Protein AF-A0A1F5GQQ7-F1 (afdb_monomer_lite)

Foldseek 3Di:
DPPVVCVLVPDLPDDDDPQPPPDDDDLDDDDDFQDDALDLDFLVCLVPVAAVLQLVLDPAQFDKDFCVSRDPDPCRVVSNVSLLQWDDDPRIIGGFQVVNCVSVVVDDSLVSLLVLLQLHWTWDQDPVGIAIASLLLLVLLLCLPVQKAWLLLCVLLRSLQRHSDPVSSVVSNVLSVCCCVSPVPVLPDDPVCLVVVVVVSCSNSVHDDDSCLRNNAPDPSNSRVVNSQSSVCSVVVAWDDDPTMIGGDPPCSVVSVVVCVFVVVSSVDPDPVVSSCVSNHDPDRDPDPPPDD

Structure (mmCIF, N/CA/C/O backbone):
data_AF-A0A1F5GQQ7-F1
#
_entry.id   AF-A0A1F5GQQ7-F1
#
loop_
_atom_site.group_PDB
_atom_site.id
_atom_site.type_symbol
_atom_site.label_atom_id
_atom_site.label_alt_id
_atom_site.label_comp_id
_atom_site.label_asym_id
_atom_site.label_entity_id
_atom_site.label_seq_id
_atom_site.pdbx_PDB_ins_code
_atom_site.Cartn_x
_atom_site.Cartn_y
_atom_site.Cartn_z
_atom_site.occupancy
_atom_site.B_iso_or_equiv
_atom_site.auth_seq_id
_atom_site.auth_comp_id
_atom_site.auth_asym_id
_atom_site.auth_atom_id
_atom_site.pdbx_PDB_model_num
ATOM 1 N N . MET A 1 1 ? 17.946 -17.780 -28.901 1.00 38.72 1 MET A N 1
ATOM 2 C CA . MET A 1 1 ? 17.771 -17.546 -27.447 1.00 38.72 1 MET A CA 1
ATOM 3 C C . MET A 1 1 ? 19.071 -17.133 -26.736 1.00 38.72 1 MET A C 1
ATOM 5 O O . MET A 1 1 ? 18.983 -16.354 -25.802 1.00 38.72 1 MET A O 1
ATOM 9 N N . TYR A 1 2 ? 20.264 -17.545 -27.199 1.00 33.31 2 TYR A N 1
ATOM 10 C CA . TYR A 1 2 ? 21.561 -17.143 -26.609 1.00 33.31 2 TYR A CA 1
ATOM 11 C C . TYR A 1 2 ? 22.078 -15.737 -26.992 1.00 33.31 2 TYR A C 1
ATOM 13 O O . TYR A 1 2 ? 22.818 -15.137 -26.220 1.00 33.31 2 TYR A O 1
ATOM 21 N N . LEU A 1 3 ? 21.657 -15.172 -28.131 1.00 33.22 3 LEU A N 1
ATOM 22 C CA . LEU A 1 3 ? 22.150 -13.870 -28.620 1.00 33.22 3 LEU A CA 1
ATOM 23 C C . LEU A 1 3 ? 21.728 -12.665 -27.748 1.00 33.22 3 LEU A C 1
ATOM 25 O O . LEU A 1 3 ? 22.504 -11.733 -27.592 1.00 33.22 3 LEU A O 1
ATOM 29 N N . LYS A 1 4 ? 20.560 -12.713 -27.089 1.00 40.94 4 LYS A N 1
ATOM 30 C CA . LYS A 1 4 ? 20.062 -11.604 -26.244 1.00 40.94 4 LYS A CA 1
ATOM 31 C C . LYS A 1 4 ? 20.654 -11.559 -24.831 1.00 40.94 4 LYS A C 1
ATOM 33 O O . LYS A 1 4 ? 20.651 -10.508 -24.201 1.00 40.94 4 LYS A O 1
ATOM 38 N N . ILE A 1 5 ? 21.162 -12.686 -24.321 1.00 43.06 5 ILE A N 1
ATOM 39 C CA . ILE A 1 5 ? 21.919 -12.710 -23.055 1.00 43.06 5 ILE A CA 1
ATOM 40 C C . ILE A 1 5 ? 23.300 -12.077 -23.273 1.00 43.06 5 ILE A C 1
ATOM 42 O O . ILE A 1 5 ? 23.846 -11.471 -22.354 1.00 43.06 5 ILE A O 1
ATOM 46 N N . ALA A 1 6 ? 23.850 -12.187 -24.486 1.00 41.53 6 ALA A N 1
ATOM 47 C CA . ALA A 1 6 ? 25.101 -11.540 -24.845 1.00 41.53 6 ALA A CA 1
ATOM 48 C C . ALA A 1 6 ? 24.943 -10.013 -24.926 1.00 41.53 6 ALA A C 1
ATOM 50 O O . ALA A 1 6 ? 25.751 -9.326 -24.324 1.00 41.53 6 ALA A O 1
ATOM 51 N N . GLU A 1 7 ? 23.887 -9.474 -25.547 1.00 46.34 7 GLU A N 1
ATOM 52 C CA . GLU A 1 7 ? 23.706 -8.014 -25.705 1.00 46.34 7 GLU A CA 1
ATOM 53 C C . GLU A 1 7 ? 23.612 -7.244 -24.376 1.00 46.34 7 GLU A C 1
ATOM 55 O O . GLU A 1 7 ? 24.309 -6.249 -24.205 1.00 46.34 7 GLU A O 1
ATOM 60 N N . VAL A 1 8 ? 22.858 -7.741 -23.386 1.00 47.72 8 VAL A N 1
ATOM 61 C CA . VAL A 1 8 ? 22.772 -7.112 -22.044 1.00 47.72 8 VAL A CA 1
ATOM 62 C C . VAL A 1 8 ? 24.114 -7.172 -21.288 1.00 47.72 8 VAL A C 1
ATOM 64 O O . VAL A 1 8 ? 24.348 -6.411 -20.351 1.00 47.72 8 VAL A O 1
ATOM 67 N N . ASN A 1 9 ? 25.019 -8.069 -21.690 1.00 47.84 9 ASN A N 1
ATOM 68 C CA . ASN A 1 9 ? 26.336 -8.249 -21.078 1.00 47.84 9 ASN A CA 1
ATOM 69 C C . ASN A 1 9 ? 27.498 -7.687 -21.914 1.00 47.84 9 ASN A C 1
ATOM 71 O O . ASN A 1 9 ? 28.613 -7.651 -21.396 1.00 47.84 9 ASN A O 1
ATOM 75 N N . ALA A 1 10 ? 27.263 -7.293 -23.168 1.00 45.06 10 ALA A N 1
ATOM 76 C CA . ALA A 1 10 ? 28.317 -6.960 -24.123 1.00 45.06 10 ALA A CA 1
ATOM 77 C C . ALA A 1 10 ? 28.648 -5.468 -24.143 1.00 45.06 10 ALA A C 1
ATOM 79 O O . ALA A 1 10 ? 29.825 -5.142 -24.240 1.00 45.06 10 ALA A O 1
ATOM 80 N N . ASP A 1 11 ? 27.668 -4.569 -24.007 1.00 44.03 11 ASP A N 1
ATOM 81 C CA . ASP A 1 11 ? 27.967 -3.138 -23.911 1.00 44.03 11 ASP A CA 1
ATOM 82 C C . ASP A 1 11 ? 26.750 -2.325 -23.422 1.00 44.03 11 ASP A C 1
ATOM 84 O O . ASP A 1 11 ? 25.811 -2.100 -24.183 1.00 44.03 11 ASP A O 1
ATOM 88 N N . PRO A 1 12 ? 26.730 -1.835 -22.168 1.00 45.31 12 PRO A N 1
ATOM 89 C CA . PRO A 1 12 ? 25.676 -0.925 -21.687 1.00 45.31 12 PRO A CA 1
ATOM 90 C C . PRO A 1 12 ? 25.735 0.468 -22.344 1.00 45.31 12 PRO A C 1
ATOM 92 O O . PRO A 1 12 ? 24.910 1.339 -22.091 1.00 45.31 12 PRO A O 1
ATOM 95 N N . THR A 1 13 ? 26.753 0.711 -23.165 1.00 45.84 13 THR A N 1
ATOM 96 C CA . THR A 1 13 ? 27.214 2.033 -23.579 1.00 45.84 13 THR A CA 1
ATOM 97 C C . THR A 1 13 ? 26.851 2.310 -25.037 1.00 45.84 13 THR A C 1
ATOM 99 O O . THR A 1 13 ? 27.716 2.477 -25.886 1.00 45.84 13 THR A O 1
ATOM 102 N N . ALA A 1 14 ? 25.557 2.357 -25.358 1.00 37.78 14 ALA A N 1
ATOM 103 C CA . ALA A 1 14 ? 25.120 2.713 -26.713 1.00 37.78 14 ALA A CA 1
ATOM 104 C C . ALA A 1 14 ? 23.842 3.555 -26.768 1.00 37.78 14 ALA A C 1
ATOM 106 O O . ALA A 1 14 ? 23.122 3.500 -27.754 1.00 37.78 14 ALA A O 1
ATOM 107 N N . HIS A 1 15 ? 23.543 4.356 -25.745 1.00 38.44 15 HIS A N 1
ATOM 108 C CA . HIS A 1 15 ? 22.491 5.366 -25.853 1.00 38.44 15 HIS A CA 1
ATOM 109 C C . HIS A 1 15 ? 22.985 6.663 -25.223 1.00 38.44 15 HIS A C 1
ATOM 111 O O . HIS A 1 15 ? 23.294 6.720 -24.037 1.00 38.44 15 HIS A O 1
ATOM 117 N N . GLY A 1 16 ? 23.111 7.705 -26.047 1.00 31.50 16 GLY A N 1
ATOM 118 C CA . GLY A 1 16 ? 23.417 9.047 -25.575 1.00 31.50 16 GLY A CA 1
ATOM 119 C C . GLY A 1 16 ? 22.343 9.481 -24.586 1.00 31.50 16 GLY A C 1
ATOM 120 O O . GLY A 1 16 ? 21.193 9.701 -24.967 1.00 31.50 16 GLY A O 1
ATOM 121 N N . TYR A 1 17 ? 22.726 9.578 -23.317 1.00 39.66 17 TYR A N 1
ATOM 122 C CA . TYR A 1 17 ? 21.857 10.025 -22.244 1.00 39.66 17 TYR A CA 1
ATOM 123 C C . TYR A 1 17 ? 21.430 11.467 -22.518 1.00 39.66 17 TYR A C 1
ATOM 125 O O . TYR A 1 17 ? 22.181 12.418 -22.297 1.00 39.66 17 TYR A O 1
ATOM 133 N N . LYS A 1 18 ? 20.187 11.659 -22.963 1.00 34.62 18 LYS A N 1
ATOM 134 C CA . LYS A 1 18 ? 19.482 12.878 -22.582 1.00 34.62 18 LYS A CA 1
ATOM 135 C C . LYS A 1 18 ? 19.160 12.703 -21.109 1.00 34.62 18 LYS A C 1
ATOM 137 O O . LYS A 1 18 ? 18.168 12.064 -20.774 1.00 34.62 18 LYS A O 1
ATOM 142 N N . SER A 1 19 ? 20.012 13.243 -20.240 1.00 36.72 19 SER A N 1
ATOM 143 C CA . SER A 1 19 ? 19.621 13.476 -18.858 1.00 36.72 19 SER A CA 1
ATOM 144 C C . SER A 1 19 ? 18.342 14.305 -18.908 1.00 36.72 19 SER A C 1
ATOM 146 O O . SER A 1 19 ? 18.338 15.474 -19.314 1.00 36.72 19 SER A O 1
ATOM 148 N N . LYS A 1 20 ? 17.207 13.685 -18.580 1.00 41.00 20 LYS A N 1
ATOM 149 C CA . LYS A 1 20 ? 16.039 14.475 -18.231 1.00 41.00 20 LYS A CA 1
ATOM 150 C C . LYS A 1 20 ? 16.474 15.236 -16.991 1.00 41.00 20 LYS A C 1
ATOM 152 O O . LYS A 1 20 ? 16.740 14.644 -15.955 1.00 41.00 20 LYS A O 1
ATOM 157 N N . LYS A 1 21 ? 16.634 16.553 -17.132 1.00 38.78 21 LYS A N 1
ATOM 158 C CA . LYS A 1 21 ? 16.701 17.449 -15.983 1.00 38.78 21 LYS A CA 1
ATOM 159 C C . LYS A 1 21 ? 15.328 17.379 -15.330 1.00 38.78 21 LYS A C 1
ATOM 161 O O . LYS A 1 21 ? 14.487 18.235 -15.613 1.00 38.78 21 LYS A O 1
ATOM 166 N N . TYR A 1 22 ? 15.100 16.381 -14.480 1.00 42.53 22 TYR A N 1
ATOM 167 C CA . TYR A 1 22 ? 14.056 16.519 -13.491 1.00 42.53 22 TYR A CA 1
ATOM 168 C C . TYR A 1 22 ? 14.591 17.530 -12.510 1.00 42.53 22 TYR A C 1
ATOM 170 O O . TYR A 1 22 ? 15.483 17.341 -11.686 1.00 42.53 22 TYR A O 1
ATOM 178 N N . GLY A 1 23 ? 14.116 18.736 -12.728 1.00 37.00 23 GLY A N 1
ATOM 179 C CA . GLY A 1 23 ? 14.290 19.713 -11.717 1.00 37.00 23 GLY A CA 1
ATOM 180 C C . GLY A 1 23 ? 13.435 19.339 -10.493 1.00 37.00 23 GLY A C 1
ATOM 181 O O . GLY A 1 23 ? 12.384 18.732 -10.618 1.00 37.00 23 GLY A O 1
ATOM 182 N N . ARG A 1 24 ? 13.794 19.838 -9.319 1.00 49.66 24 ARG A N 1
ATOM 183 C CA . ARG A 1 24 ? 14.532 21.104 -9.254 1.00 49.66 24 ARG A CA 1
ATOM 184 C C . ARG A 1 24 ? 15.568 21.118 -8.133 1.00 49.66 24 ARG A C 1
ATOM 186 O O . ARG A 1 24 ? 15.484 21.916 -7.221 1.00 49.66 24 ARG A O 1
ATOM 193 N N . LYS A 1 25 ? 16.631 20.322 -8.336 1.00 40.06 25 LYS A N 1
ATOM 194 C CA . LYS A 1 25 ? 17.966 20.422 -7.700 1.00 40.06 25 LYS A CA 1
ATOM 195 C C . LYS A 1 25 ? 18.084 19.994 -6.230 1.00 40.06 25 LYS A C 1
ATOM 197 O O . LYS A 1 25 ? 18.574 20.785 -5.442 1.00 40.06 25 LYS A O 1
ATOM 202 N N . GLU A 1 26 ? 17.764 18.755 -5.849 1.00 42.34 26 GLU A N 1
ATOM 203 C CA . GLU A 1 26 ? 18.276 18.246 -4.553 1.00 42.34 26 GLU A CA 1
ATOM 204 C C . GLU A 1 26 ? 18.175 16.726 -4.344 1.00 42.34 26 GLU A C 1
ATOM 206 O O . GLU A 1 26 ? 18.016 16.258 -3.219 1.00 42.34 26 GLU A O 1
ATOM 211 N N . ARG A 1 27 ? 18.305 15.899 -5.388 1.00 51.03 27 ARG A N 1
ATOM 212 C CA . ARG A 1 27 ? 18.338 14.444 -5.172 1.00 51.03 27 ARG A CA 1
ATOM 213 C C . ARG A 1 27 ? 19.713 13.991 -4.654 1.00 51.03 27 ARG A C 1
ATOM 215 O O . ARG A 1 27 ? 20.568 13.511 -5.389 1.00 51.03 27 ARG A O 1
ATOM 222 N N . LYS A 1 28 ? 19.916 14.194 -3.344 1.00 43.00 28 LYS A N 1
ATOM 223 C CA . LYS A 1 28 ? 20.923 13.565 -2.472 1.00 43.00 28 LYS A CA 1
ATOM 224 C C . LYS A 1 28 ? 20.285 13.256 -1.111 1.00 43.00 28 LYS A C 1
ATOM 226 O O . LYS A 1 28 ? 19.973 14.171 -0.368 1.00 43.00 28 LYS A O 1
ATOM 231 N N . SER A 1 29 ? 20.104 11.967 -0.815 1.00 40.09 29 SER A N 1
ATOM 232 C CA . SER A 1 29 ? 19.907 11.307 0.497 1.00 40.09 29 SER A CA 1
ATOM 233 C C . SER A 1 29 ? 18.946 11.872 1.567 1.00 40.09 29 SER A C 1
ATOM 235 O O . SER A 1 29 ? 18.845 11.243 2.617 1.00 40.09 29 SER A O 1
ATOM 237 N N . SER A 1 30 ? 18.242 12.989 1.366 1.00 42.50 30 SER A N 1
ATOM 238 C CA . SER A 1 30 ? 17.446 13.656 2.413 1.00 42.50 30 SER A CA 1
ATOM 239 C C . SER A 1 30 ? 15.929 13.629 2.195 1.00 42.50 30 SER A C 1
ATOM 241 O O . SER A 1 30 ? 15.191 14.090 3.065 1.00 42.50 30 SER A O 1
ATOM 243 N N . TYR A 1 31 ? 15.434 13.081 1.078 1.00 56.84 31 TYR A N 1
ATOM 244 C CA . TYR A 1 31 ? 13.995 13.074 0.807 1.00 56.84 31 TYR A CA 1
ATOM 245 C C . TYR A 1 31 ? 13.267 12.001 1.628 1.00 56.84 31 TYR A C 1
ATOM 247 O O . TYR A 1 31 ? 13.604 10.813 1.576 1.00 56.84 31 TYR A O 1
ATOM 255 N N . LYS A 1 32 ? 12.252 12.417 2.392 1.00 65.81 32 LYS A N 1
ATOM 256 C CA . LYS A 1 32 ? 11.426 11.508 3.189 1.00 65.81 32 LYS A CA 1
ATOM 257 C C . LYS A 1 32 ? 10.504 10.725 2.257 1.00 65.81 32 LYS A C 1
ATOM 259 O O . LYS A 1 32 ? 9.722 11.293 1.505 1.00 65.81 32 LYS A O 1
ATOM 264 N N . ARG A 1 33 ? 10.602 9.398 2.307 1.00 80.00 33 ARG A N 1
ATOM 265 C CA . ARG A 1 33 ? 9.799 8.499 1.471 1.00 80.00 33 ARG A CA 1
ATOM 266 C C . ARG A 1 33 ? 8.305 8.650 1.775 1.00 80.00 33 ARG A C 1
ATOM 268 O O . ARG A 1 33 ? 7.889 8.459 2.919 1.00 80.00 33 ARG A O 1
ATOM 275 N N . ILE A 1 34 ? 7.523 8.927 0.732 1.00 89.56 34 ILE A N 1
ATOM 276 C CA . ILE A 1 34 ? 6.067 9.120 0.814 1.00 89.56 34 ILE A CA 1
ATOM 277 C C . ILE A 1 34 ? 5.339 7.781 0.691 1.00 89.56 34 ILE A C 1
ATOM 279 O O . ILE A 1 34 ? 4.407 7.523 1.451 1.00 89.56 34 ILE A O 1
ATOM 283 N N . PHE A 1 35 ? 5.804 6.900 -0.204 1.00 94.12 35 PHE A N 1
ATOM 284 C CA . PHE A 1 35 ? 5.218 5.573 -0.380 1.00 94.12 35 PHE A CA 1
ATOM 285 C C . PHE A 1 35 ? 5.216 4.773 0.923 1.00 94.12 35 PHE A C 1
ATOM 287 O O . PHE A 1 35 ? 6.265 4.481 1.508 1.00 94.12 35 PHE A O 1
ATOM 294 N N . LYS A 1 36 ? 4.016 4.354 1.324 1.00 92.69 36 LYS A N 1
ATOM 295 C CA . LYS A 1 36 ? 3.753 3.431 2.426 1.00 92.69 36 LYS A CA 1
ATOM 296 C C . LYS A 1 36 ? 2.617 2.508 2.000 1.00 92.69 36 LYS A C 1
ATOM 298 O O . LYS A 1 36 ? 1.696 2.928 1.306 1.00 92.69 36 LYS A O 1
ATOM 303 N N . THR A 1 37 ? 2.660 1.244 2.398 1.00 95.12 37 THR A N 1
ATOM 304 C CA . THR A 1 37 ? 1.486 0.372 2.314 1.00 95.12 37 THR A CA 1
ATOM 305 C C . THR A 1 37 ? 0.486 0.700 3.429 1.00 95.12 37 THR A C 1
ATOM 307 O O . THR A 1 37 ? 0.852 1.213 4.486 1.00 95.12 37 THR A O 1
ATOM 310 N N . LEU A 1 38 ? -0.782 0.309 3.242 1.00 95.12 38 LEU A N 1
ATOM 311 C CA . LEU A 1 38 ? -1.824 0.314 4.273 1.00 95.12 38 LEU A CA 1
ATOM 312 C C . LEU A 1 38 ? -1.415 -0.458 5.545 1.00 95.12 38 LEU A C 1
ATOM 314 O O . LEU A 1 38 ? -1.945 -0.222 6.627 1.00 95.12 38 LEU A O 1
ATOM 318 N N . GLY A 1 39 ? -0.443 -1.361 5.446 1.00 93.56 39 GLY A N 1
ATOM 319 C CA . GLY A 1 39 ? 0.265 -1.942 6.582 1.00 93.56 39 GLY A CA 1
ATOM 320 C C . GLY A 1 39 ? 1.357 -2.898 6.151 1.00 93.56 39 GLY A C 1
ATOM 321 O O . GLY A 1 39 ? 1.467 -3.249 4.974 1.00 93.56 39 GLY A O 1
ATOM 322 N N . ASP A 1 40 ? 2.175 -3.293 7.113 1.00 91.81 40 ASP A N 1
ATOM 323 C CA . ASP A 1 40 ? 3.294 -4.213 6.941 1.00 91.81 40 ASP A CA 1
ATOM 324 C C . ASP A 1 40 ? 2.934 -5.645 7.371 1.00 91.81 40 ASP A C 1
ATOM 326 O O . ASP A 1 40 ? 3.704 -6.329 8.041 1.00 91.81 40 ASP A O 1
ATOM 330 N N . TYR A 1 41 ? 1.743 -6.098 6.972 1.00 94.75 41 TYR A N 1
ATOM 331 C CA . TYR A 1 41 ? 1.184 -7.409 7.303 1.00 94.75 41 TYR A CA 1
ATOM 332 C C . TYR A 1 41 ? 0.479 -8.022 6.091 1.00 94.75 41 TYR A C 1
ATOM 334 O O . TYR A 1 41 ? 0.081 -7.313 5.174 1.00 94.75 41 TYR A O 1
ATOM 342 N N . SER A 1 42 ? 0.301 -9.346 6.071 1.00 94.19 42 SER A N 1
ATOM 343 C CA . SER A 1 42 ? -0.677 -9.960 5.163 1.00 94.19 42 SER A CA 1
ATOM 344 C C . SER A 1 42 ? -2.098 -9.606 5.605 1.00 94.19 42 SER A C 1
ATOM 346 O O . SER A 1 42 ? -2.318 -9.337 6.783 1.00 94.19 42 SER A O 1
ATOM 348 N N . PHE A 1 43 ? -3.068 -9.674 4.691 1.00 95.38 43 PHE A N 1
ATOM 349 C CA . PHE A 1 43 ? -4.482 -9.420 4.993 1.00 95.38 43 PHE A CA 1
ATOM 350 C C . PHE A 1 43 ? -4.986 -10.196 6.227 1.00 95.38 43 PHE A C 1
ATOM 352 O O . PHE A 1 43 ? -5.497 -9.593 7.169 1.00 95.38 43 PHE A O 1
ATOM 359 N N . ASP A 1 44 ? -4.759 -11.515 6.272 1.00 95.75 44 ASP A N 1
ATOM 360 C CA . ASP A 1 44 ? -5.168 -12.362 7.400 1.00 95.75 44 ASP A CA 1
ATOM 361 C C . ASP A 1 44 ? -4.534 -11.940 8.728 1.00 95.75 44 ASP A C 1
ATOM 363 O O . ASP A 1 44 ? -5.208 -11.888 9.758 1.00 95.75 44 ASP A O 1
ATOM 367 N N . ALA A 1 45 ? -3.226 -11.662 8.722 1.00 96.19 45 ALA A N 1
ATOM 368 C CA . ALA A 1 45 ? -2.513 -11.269 9.931 1.00 96.19 45 ALA A CA 1
ATOM 369 C C . ALA A 1 45 ? -2.941 -9.868 10.388 1.00 96.19 45 ALA A C 1
ATOM 371 O O . ALA A 1 45 ? -3.113 -9.641 11.584 1.00 96.19 45 ALA A O 1
ATOM 372 N N . TYR A 1 46 ? -3.186 -8.958 9.443 1.00 97.00 46 TYR A N 1
ATOM 373 C CA . TYR A 1 46 ? -3.725 -7.629 9.708 1.00 97.00 46 TYR A CA 1
ATOM 374 C C . TYR A 1 46 ? -5.064 -7.735 10.443 1.00 97.00 46 TYR A C 1
ATOM 376 O O . TYR A 1 46 ? -5.254 -7.105 11.483 1.00 97.00 46 TYR A O 1
ATOM 384 N N . GLN A 1 47 ? -5.971 -8.583 9.956 1.00 97.75 47 GLN A N 1
ATOM 385 C CA . GLN A 1 47 ? -7.261 -8.800 10.601 1.00 97.75 47 GLN A CA 1
ATOM 386 C C . GLN A 1 47 ? -7.099 -9.429 11.989 1.00 97.75 47 GLN A C 1
ATOM 388 O O . GLN A 1 47 ? -7.472 -8.842 13.004 1.00 97.75 47 GLN A O 1
ATOM 393 N N . LYS A 1 48 ? -6.519 -10.632 12.034 1.00 97.38 48 LYS A N 1
ATOM 394 C CA . LYS A 1 48 ? -6.603 -11.528 13.195 1.00 97.38 48 LYS A CA 1
ATOM 395 C C . LYS A 1 48 ? -5.656 -11.137 14.321 1.00 97.38 48 LYS A C 1
ATOM 397 O O . LYS A 1 48 ? -5.968 -11.392 15.481 1.00 97.38 48 LYS A O 1
ATOM 402 N N . ALA A 1 49 ? -4.504 -10.547 13.998 1.00 96.19 49 ALA A N 1
ATOM 403 C CA . ALA A 1 49 ? -3.492 -10.190 14.990 1.00 96.19 49 ALA A CA 1
ATOM 404 C C . ALA A 1 49 ? -3.541 -8.713 15.402 1.00 96.19 49 ALA A C 1
ATOM 406 O O . ALA A 1 49 ? -3.042 -8.380 16.479 1.00 96.19 49 ALA A O 1
ATOM 407 N N . LEU A 1 50 ? -4.110 -7.830 14.570 1.00 97.00 50 LEU A N 1
ATOM 408 C CA . LEU A 1 50 ? -4.111 -6.385 14.820 1.00 97.00 50 LEU A CA 1
ATOM 409 C C . LEU A 1 50 ? -5.524 -5.844 15.020 1.00 97.00 50 LEU A C 1
ATOM 411 O O . LEU A 1 50 ? -5.837 -5.377 16.114 1.00 97.00 50 LEU A O 1
ATOM 415 N N . VAL A 1 51 ? -6.381 -5.922 14.001 1.00 98.06 51 VAL A N 1
ATOM 416 C CA . VAL A 1 51 ? -7.670 -5.215 14.005 1.00 98.06 51 VAL A CA 1
ATOM 417 C C . VAL A 1 51 ? -8.675 -5.866 14.944 1.00 98.06 51 VAL A C 1
ATOM 419 O O . VAL A 1 51 ? -9.132 -5.208 15.876 1.00 98.06 51 VAL A O 1
ATOM 422 N N . ASP A 1 52 ? -8.993 -7.147 14.761 1.00 98.12 52 ASP A N 1
ATOM 423 C CA . ASP A 1 52 ? -10.017 -7.817 15.571 1.00 98.12 52 ASP A CA 1
ATOM 424 C C . ASP A 1 52 ? -9.698 -7.762 17.070 1.00 98.12 52 ASP A C 1
ATOM 426 O O . ASP A 1 52 ? -10.597 -7.437 17.850 1.00 98.12 52 ASP A O 1
ATOM 430 N N . PRO A 1 53 ? -8.450 -8.022 17.516 1.00 97.81 53 PRO A N 1
ATOM 431 C CA . PRO A 1 53 ? -8.108 -7.890 18.926 1.00 97.81 53 PRO A CA 1
ATOM 432 C C . PRO A 1 53 ? -8.267 -6.455 19.444 1.00 97.81 53 PRO A C 1
ATOM 434 O O . PRO A 1 53 ? -8.728 -6.275 20.568 1.00 97.81 53 PRO A O 1
ATOM 437 N N . THR A 1 54 ? -7.934 -5.442 18.636 1.00 98.12 54 THR A N 1
ATOM 438 C CA . THR A 1 54 ? -8.072 -4.024 19.017 1.00 98.12 54 THR A CA 1
ATOM 439 C C . THR A 1 54 ? -9.537 -3.623 19.144 1.00 98.12 54 THR A C 1
ATOM 441 O O . THR A 1 54 ? -9.929 -3.028 20.141 1.00 98.12 54 THR A O 1
ATOM 444 N N . ILE A 1 55 ? -10.370 -3.985 18.168 1.00 98.12 55 ILE A N 1
ATOM 445 C CA . ILE A 1 55 ? -11.800 -3.652 18.158 1.00 98.12 55 ILE A CA 1
ATOM 446 C C . ILE A 1 55 ? -12.524 -4.318 19.336 1.00 98.12 55 ILE A C 1
ATOM 448 O O . ILE A 1 55 ? -13.361 -3.686 19.973 1.00 98.12 55 ILE A O 1
ATOM 452 N N . LYS A 1 56 ? -12.134 -5.547 19.706 1.00 97.44 56 LYS A N 1
ATOM 453 C CA . LYS A 1 56 ? -12.677 -6.277 20.868 1.00 97.44 56 LYS A CA 1
ATOM 454 C C . LYS A 1 56 ? -12.356 -5.648 22.230 1.00 97.44 56 LYS A C 1
ATOM 456 O O . LYS A 1 56 ? -12.957 -6.055 23.220 1.00 97.44 56 LYS A O 1
ATOM 461 N N . LYS A 1 57 ? -11.416 -4.699 22.313 1.00 97.94 57 LYS A N 1
ATOM 462 C CA . LYS A 1 57 ? -11.144 -3.960 23.559 1.00 97.94 57 LYS A CA 1
ATOM 463 C C . LYS A 1 57 ? -12.258 -2.976 23.905 1.00 97.94 57 LYS A C 1
ATOM 465 O O . LYS A 1 57 ? -12.464 -2.713 25.085 1.00 97.94 57 LYS A O 1
ATOM 470 N N . PHE A 1 58 ? -12.974 -2.472 22.901 1.00 98.06 58 PHE A N 1
ATOM 471 C CA . PHE A 1 58 ? -14.125 -1.607 23.113 1.00 98.06 58 PHE A CA 1
ATOM 472 C C . PHE A 1 58 ? -15.313 -2.444 23.603 1.00 98.06 58 PHE A C 1
ATOM 474 O O . PHE A 1 58 ? -15.670 -3.459 23.013 1.00 98.06 58 PHE A O 1
ATOM 481 N N . LYS A 1 59 ? -15.950 -2.018 24.689 1.00 96.88 59 LYS A N 1
ATOM 482 C CA . LYS A 1 59 ? -17.179 -2.597 25.245 1.00 96.88 59 LYS A CA 1
ATOM 483 C C . LYS A 1 59 ? -18.421 -2.005 24.597 1.00 96.88 59 LYS A C 1
ATOM 485 O O . LYS A 1 59 ? -19.469 -2.644 24.574 1.00 96.88 59 LYS A O 1
ATOM 490 N N . ASN A 1 60 ? -18.327 -0.769 24.108 1.00 96.50 60 ASN A N 1
ATOM 491 C CA . ASN A 1 60 ? -19.401 -0.107 23.380 1.00 96.50 60 ASN A CA 1
ATOM 492 C C . ASN A 1 60 ? -18.851 0.901 22.347 1.00 96.50 60 ASN A C 1
ATOM 494 O O . ASN A 1 60 ? -17.732 1.390 22.506 1.00 96.50 60 ASN A O 1
ATOM 498 N N . PRO A 1 61 ? -19.641 1.289 21.325 1.00 94.00 61 PRO A N 1
ATOM 499 C CA . PRO A 1 61 ? -19.158 2.127 20.223 1.00 94.00 61 PRO A CA 1
ATOM 500 C C . PRO A 1 61 ? -18.792 3.578 20.574 1.00 94.00 61 PRO A C 1
ATOM 502 O O . PRO A 1 61 ? -18.333 4.314 19.700 1.00 94.00 61 PRO A O 1
ATOM 505 N N . LYS A 1 62 ? -19.074 4.035 21.799 1.00 94.25 62 LYS A N 1
ATOM 506 C CA . LYS A 1 62 ? -18.820 5.410 22.263 1.00 94.25 62 LYS A CA 1
ATOM 507 C C . LYS A 1 62 ? -17.685 5.485 23.285 1.00 94.25 62 LYS A C 1
ATOM 509 O O . LYS A 1 62 ? -17.404 6.568 23.786 1.00 94.25 62 LYS A O 1
ATOM 514 N N . GLU A 1 63 ? -17.087 4.350 23.631 1.00 96.06 63 GLU A N 1
ATOM 515 C CA . GLU A 1 63 ? -16.027 4.290 24.627 1.00 96.06 63 GLU A CA 1
ATOM 516 C C . GLU A 1 63 ? -14.759 4.997 24.132 1.00 96.06 63 GLU A C 1
ATOM 518 O O . GLU A 1 63 ? -14.422 4.962 22.945 1.00 96.06 63 GLU A O 1
ATOM 523 N N . LEU A 1 64 ? -14.076 5.647 25.073 1.00 96.81 64 LEU A N 1
ATOM 524 C CA . LEU A 1 64 ? -12.791 6.305 24.886 1.00 96.81 64 LEU A CA 1
ATOM 525 C C . LEU A 1 64 ? -11.755 5.514 25.676 1.00 96.81 64 LEU A C 1
ATOM 527 O O . LEU A 1 64 ? -11.906 5.369 26.886 1.00 96.81 64 LEU A O 1
ATOM 531 N N . LEU A 1 65 ? -10.721 5.023 24.997 1.00 97.25 65 LEU A N 1
ATOM 532 C CA . LEU A 1 65 ? -9.672 4.207 25.608 1.00 97.25 65 LEU A CA 1
ATOM 533 C C . LEU A 1 65 ? -8.305 4.867 25.442 1.00 97.25 65 LEU A C 1
ATOM 535 O O . LEU A 1 65 ? -8.020 5.483 24.413 1.00 97.25 65 LEU A O 1
ATOM 539 N N . ILE A 1 66 ? -7.440 4.730 26.443 1.00 96.62 66 ILE A N 1
ATOM 540 C CA . ILE A 1 66 ? -6.037 5.155 26.346 1.00 96.62 66 ILE A CA 1
ATOM 541 C C . ILE A 1 66 ? -5.159 4.045 25.753 1.00 96.62 66 ILE A C 1
ATOM 543 O O . ILE A 1 66 ? -5.573 2.893 25.616 1.00 96.62 66 ILE A O 1
ATOM 547 N N . ILE A 1 67 ? -3.914 4.390 25.402 1.00 94.00 67 ILE A N 1
ATOM 548 C CA . ILE A 1 67 ? -2.945 3.448 24.810 1.00 94.00 67 ILE A CA 1
ATOM 549 C C . ILE A 1 67 ? -2.800 2.182 25.656 1.00 94.00 67 ILE A C 1
ATOM 551 O O . ILE A 1 67 ? -2.863 1.093 25.100 1.00 94.00 67 ILE A O 1
ATOM 555 N N . ASP A 1 68 ? -2.655 2.315 26.974 1.00 94.81 68 ASP A N 1
ATOM 556 C CA . ASP A 1 68 ? -2.396 1.179 27.868 1.00 94.81 68 ASP A CA 1
ATOM 557 C C . ASP A 1 68 ? -3.552 0.165 27.891 1.00 94.81 68 ASP A C 1
ATOM 559 O O . ASP A 1 68 ? -3.341 -1.029 28.092 1.00 94.81 68 ASP A O 1
ATOM 563 N N . GLU A 1 69 ? -4.779 0.616 27.626 1.00 96.06 69 GLU A N 1
ATOM 564 C CA . GLU A 1 69 ? -5.963 -0.245 27.566 1.00 96.06 69 GLU A CA 1
ATOM 565 C C . GLU A 1 69 ? -6.069 -0.969 26.212 1.00 96.06 69 GLU A C 1
ATOM 567 O O . GLU A 1 69 ? -6.474 -2.140 26.145 1.00 96.06 69 GLU A O 1
ATOM 572 N N . LEU A 1 70 ? -5.668 -0.287 25.132 1.00 95.12 70 LEU A N 1
ATOM 573 C CA . LEU A 1 70 ? -5.726 -0.774 23.751 1.00 95.12 70 LEU A CA 1
ATOM 574 C C . LEU A 1 70 ? -4.508 -1.586 23.313 1.00 95.12 70 LEU A C 1
ATOM 576 O O . LEU A 1 70 ? -4.611 -2.371 22.367 1.00 95.12 70 LEU A O 1
ATOM 580 N N . ALA A 1 71 ? -3.356 -1.387 23.946 1.00 94.56 71 ALA A N 1
ATOM 581 C CA . ALA A 1 71 ? -2.112 -2.016 23.541 1.00 94.56 71 ALA A CA 1
ATOM 582 C C . ALA A 1 71 ? -2.202 -3.538 23.721 1.00 94.56 71 ALA A C 1
ATOM 584 O O . ALA A 1 71 ? -2.544 -4.059 24.784 1.00 94.56 71 ALA A O 1
ATOM 585 N N . ILE A 1 72 ? -1.910 -4.255 22.639 1.00 93.56 72 ILE A N 1
ATOM 586 C CA . ILE A 1 72 ? -1.815 -5.722 22.600 1.00 93.56 72 ILE A CA 1
ATOM 587 C C . ILE A 1 72 ? -0.437 -6.110 22.071 1.00 93.56 72 ILE A C 1
ATOM 589 O O . ILE A 1 72 ? 0.186 -7.050 22.554 1.00 93.56 72 ILE A O 1
ATOM 593 N N . ASN A 1 73 ? 0.052 -5.360 21.085 1.00 92.00 73 ASN A N 1
ATOM 594 C CA . ASN A 1 73 ? 1.416 -5.416 20.590 1.00 92.00 73 ASN A CA 1
ATOM 595 C C . ASN A 1 73 ? 1.831 -4.024 20.080 1.00 92.00 73 ASN A C 1
ATOM 597 O O . ASN A 1 73 ? 1.056 -3.072 20.112 1.00 92.00 73 ASN A O 1
ATOM 601 N N . ASN A 1 74 ? 3.055 -3.896 19.575 1.00 88.75 74 ASN A N 1
ATOM 602 C CA . ASN A 1 74 ? 3.586 -2.597 19.140 1.00 88.75 74 ASN A CA 1
ATOM 603 C C . ASN A 1 74 ? 2.883 -2.017 17.895 1.00 88.75 74 ASN A C 1
ATOM 605 O O . ASN A 1 74 ? 3.063 -0.843 17.578 1.00 88.75 74 ASN A O 1
ATOM 609 N N . ASN A 1 75 ? 2.090 -2.825 17.186 1.00 93.94 75 ASN A N 1
ATOM 610 C CA . ASN A 1 75 ? 1.566 -2.516 15.859 1.00 93.94 75 ASN A CA 1
ATOM 611 C C . ASN A 1 75 ? 0.034 -2.452 15.798 1.00 93.94 75 ASN A C 1
ATOM 613 O O . ASN A 1 75 ? -0.493 -1.900 14.834 1.00 93.94 75 ASN A O 1
ATOM 617 N N . ASN A 1 76 ? -0.695 -2.986 16.785 1.00 96.19 76 ASN A N 1
ATOM 618 C CA . ASN A 1 76 ? -2.144 -3.162 16.672 1.00 96.19 76 ASN A CA 1
ATOM 619 C C . ASN A 1 76 ? -2.895 -1.828 16.574 1.00 96.19 76 ASN A C 1
ATOM 621 O O . ASN A 1 76 ? -3.739 -1.670 15.693 1.00 96.19 76 ASN A O 1
ATOM 625 N N . ILE A 1 77 ? -2.542 -0.845 17.407 1.00 96.38 77 ILE A N 1
ATOM 626 C CA . ILE A 1 77 ? -3.205 0.467 17.416 1.00 96.38 77 ILE A CA 1
ATOM 627 C C . ILE A 1 77 ? -2.921 1.220 16.113 1.00 96.38 77 ILE A C 1
ATOM 629 O O . ILE A 1 77 ? -3.853 1.626 15.425 1.00 96.38 77 ILE A O 1
ATOM 633 N N . SER A 1 78 ? -1.644 1.350 15.736 1.00 95.25 78 SER A N 1
ATOM 634 C CA . SER A 1 78 ? -1.228 2.143 14.571 1.00 95.25 78 SER A CA 1
ATOM 635 C C . SER A 1 78 ? -1.778 1.598 13.252 1.00 95.25 78 SER A C 1
ATOM 637 O O . SER A 1 78 ? -2.120 2.373 12.363 1.00 95.25 78 SER A O 1
ATOM 639 N N . HIS A 1 79 ? -1.912 0.277 13.120 1.00 97.12 79 HIS A N 1
ATOM 640 C CA . HIS A 1 79 ? -2.525 -0.345 11.947 1.00 97.12 79 HIS A CA 1
ATOM 641 C C . HIS A 1 79 ? -4.044 -0.207 11.946 1.00 97.12 79 HIS A C 1
ATOM 643 O O . HIS A 1 79 ? -4.626 0.132 10.922 1.00 97.12 79 HIS A O 1
ATOM 649 N N . THR A 1 80 ? -4.699 -0.387 13.091 1.00 97.88 80 THR A N 1
ATOM 650 C CA . THR A 1 80 ? -6.157 -0.210 13.180 1.00 97.88 80 THR A CA 1
ATOM 651 C C . THR A 1 80 ? -6.559 1.249 12.904 1.00 97.88 80 THR A C 1
ATOM 653 O O . THR A 1 80 ? -7.543 1.502 12.207 1.00 97.88 80 THR A O 1
ATOM 656 N N . GLU A 1 81 ? -5.755 2.214 13.364 1.00 96.69 81 GLU A N 1
ATOM 657 C CA . GLU A 1 81 ? -5.871 3.632 13.004 1.00 96.69 81 GLU A CA 1
ATOM 658 C C . GLU A 1 81 ? -5.615 3.859 11.509 1.00 96.69 81 GLU A C 1
ATOM 660 O O . GLU A 1 81 ? -6.421 4.503 10.843 1.00 96.69 81 GLU A O 1
ATOM 665 N N . ARG A 1 82 ? -4.546 3.282 10.941 1.00 96.06 82 ARG A N 1
ATOM 666 C CA . ARG A 1 82 ? -4.228 3.429 9.511 1.00 96.06 82 ARG A CA 1
ATOM 667 C C . ARG A 1 82 ? -5.296 2.828 8.600 1.00 96.06 82 ARG A C 1
ATOM 669 O O . ARG A 1 82 ? -5.498 3.349 7.511 1.00 96.06 82 ARG A O 1
ATOM 676 N N . LEU A 1 83 ? -6.003 1.784 9.030 1.00 97.69 83 LEU A N 1
ATOM 677 C CA . LEU A 1 83 ? -7.174 1.243 8.331 1.00 97.69 83 LEU A CA 1
ATOM 678 C C . LEU A 1 83 ? -8.401 2.174 8.409 1.00 97.69 83 LEU A C 1
ATOM 680 O O . LEU A 1 83 ? -9.381 1.963 7.703 1.00 97.69 83 LEU A O 1
ATOM 684 N N . GLY A 1 84 ? -8.346 3.227 9.227 1.00 97.25 84 GLY A N 1
ATOM 685 C CA . GLY A 1 84 ? -9.401 4.228 9.374 1.00 97.25 84 GLY A CA 1
ATOM 686 C C . GLY A 1 84 ? -10.465 3.852 10.400 1.00 97.25 84 GLY A C 1
ATOM 687 O O . GLY A 1 84 ? -11.551 4.426 10.379 1.00 97.25 84 GLY A O 1
ATOM 688 N N . LEU A 1 85 ? -10.197 2.884 11.285 1.00 98.12 85 LEU A N 1
ATOM 689 C CA . LEU A 1 85 ? -11.173 2.393 12.270 1.00 98.12 85 LEU A CA 1
ATOM 690 C C . LEU A 1 85 ? -11.069 3.082 13.630 1.00 98.12 85 LEU A C 1
ATOM 692 O O . LEU A 1 85 ? -12.008 3.006 14.422 1.00 98.12 85 LEU A O 1
ATOM 696 N N . LEU A 1 86 ? -9.958 3.769 13.893 1.00 97.75 86 LEU A N 1
ATOM 697 C CA . LEU A 1 86 ? -9.752 4.556 15.105 1.00 97.75 86 LEU A CA 1
ATOM 698 C C . LEU A 1 86 ? -9.563 6.027 14.757 1.00 97.75 86 LEU A C 1
ATOM 700 O O . LEU A 1 86 ? -8.940 6.365 13.753 1.00 97.75 86 LEU A O 1
ATOM 704 N N . LEU A 1 87 ? -10.068 6.888 15.631 1.00 96.06 87 LEU A N 1
ATOM 705 C CA . LEU A 1 87 ? -9.733 8.303 15.678 1.00 96.06 87 LEU A CA 1
ATOM 706 C C . LEU A 1 87 ? -8.972 8.561 16.969 1.00 96.06 87 LEU A C 1
ATOM 708 O O . LEU A 1 87 ? -9.408 8.138 18.042 1.00 96.06 87 LEU A O 1
ATOM 712 N N . LYS A 1 88 ? -7.853 9.268 16.856 1.00 94.25 88 LYS A N 1
ATOM 713 C CA . LYS A 1 88 ? -7.058 9.705 17.995 1.00 94.25 88 LYS A CA 1
ATOM 714 C C . LYS A 1 88 ? -7.443 11.127 18.383 1.00 94.25 88 LYS A C 1
ATOM 716 O O . LYS A 1 88 ? -7.406 12.021 17.542 1.00 94.25 88 LYS A O 1
ATOM 721 N N . ASP A 1 89 ? -7.746 11.328 19.658 1.00 89.38 89 ASP A N 1
ATOM 722 C CA . ASP A 1 89 ? -7.945 12.641 20.264 1.00 89.38 89 ASP A CA 1
ATOM 723 C C . ASP A 1 89 ? -7.030 12.772 21.488 1.00 89.38 89 ASP A C 1
ATOM 725 O O . ASP A 1 89 ? -7.215 12.134 22.529 1.00 89.38 89 ASP A O 1
ATOM 729 N N . GLY A 1 90 ? -5.940 13.524 21.326 1.00 90.62 90 GLY A N 1
ATOM 730 C CA . GLY A 1 90 ? -4.878 13.617 22.324 1.00 90.62 90 GLY A CA 1
ATOM 731 C C . GLY A 1 90 ? -4.287 12.247 22.690 1.00 90.62 90 GLY A C 1
ATOM 732 O O . GLY A 1 90 ? -3.565 11.628 21.903 1.00 90.62 90 GLY A O 1
ATOM 733 N N . LYS A 1 91 ? -4.551 11.797 23.924 1.00 91.94 91 LYS A N 1
ATOM 734 C CA . LYS A 1 91 ? -4.088 10.503 24.467 1.00 91.94 91 LYS A CA 1
ATOM 735 C C . LYS A 1 91 ? -5.134 9.389 24.378 1.00 91.94 91 LYS A C 1
ATOM 737 O O . LYS A 1 91 ? -4.829 8.256 24.747 1.00 91.94 91 LYS A O 1
ATOM 742 N N . GLN A 1 92 ? -6.340 9.713 23.929 1.00 96.00 92 GLN A N 1
ATOM 743 C CA . GLN A 1 92 ? -7.462 8.792 23.852 1.00 96.00 92 GLN A CA 1
ATOM 744 C C . GLN A 1 92 ? -7.733 8.393 22.404 1.00 96.00 92 GLN A C 1
ATOM 746 O O . GLN A 1 92 ? -7.407 9.111 21.458 1.00 96.00 92 GLN A O 1
ATOM 751 N N . TYR A 1 93 ? -8.340 7.227 22.251 1.00 97.69 93 TYR A N 1
ATOM 752 C CA . TYR A 1 93 ? -8.796 6.689 20.985 1.00 97.69 93 TYR A CA 1
ATOM 753 C C . TYR A 1 93 ? -10.269 6.320 21.103 1.00 97.69 93 TYR A C 1
ATOM 755 O O . TYR A 1 93 ? -10.712 5.777 22.116 1.00 97.69 93 TYR A O 1
ATOM 763 N N . GLN A 1 94 ? -11.006 6.575 20.031 1.00 97.50 94 GLN A N 1
ATOM 764 C CA . GLN A 1 94 ? -12.382 6.127 19.841 1.00 97.50 94 GLN A CA 1
ATOM 765 C C . GLN A 1 94 ? -12.521 5.417 18.502 1.00 97.50 94 GLN A C 1
ATOM 767 O O . GLN A 1 94 ? -11.733 5.641 17.581 1.00 97.50 94 GLN A O 1
ATOM 772 N N . LEU A 1 95 ? -13.572 4.612 18.364 1.00 98.19 95 LEU A N 1
ATOM 773 C CA . LEU A 1 95 ? -13.964 4.084 17.063 1.00 98.19 95 LEU A CA 1
ATOM 774 C C . LEU A 1 95 ? -14.389 5.229 16.129 1.00 98.19 95 LEU A C 1
ATOM 776 O O . LEU A 1 95 ? -15.212 6.075 16.493 1.00 98.19 95 LEU A O 1
ATOM 780 N N . SER A 1 96 ? -13.869 5.228 14.903 1.00 97.75 96 SER A N 1
ATOM 781 C CA . SER A 1 96 ? -14.366 6.088 13.822 1.00 97.75 96 SER A CA 1
ATOM 782 C C . SER A 1 96 ? -15.781 5.669 13.393 1.00 97.75 96 SER A C 1
ATOM 784 O O . SER A 1 96 ? -16.234 4.586 13.773 1.00 97.75 96 SER A O 1
ATOM 786 N N . PRO A 1 97 ? -16.511 6.457 12.579 1.00 97.06 97 PRO A N 1
ATOM 787 C CA . PRO A 1 97 ? -17.761 5.989 11.976 1.00 97.06 97 PRO A CA 1
ATOM 788 C C . PRO A 1 97 ? -17.629 4.618 11.289 1.00 97.06 97 PRO A C 1
ATOM 790 O O . PRO A 1 97 ? -18.443 3.730 11.548 1.00 97.06 97 PRO A O 1
ATOM 793 N N . LEU A 1 98 ? -16.570 4.400 10.499 1.00 97.38 98 LEU A N 1
ATOM 794 C CA . LEU A 1 98 ? -16.281 3.096 9.896 1.00 97.38 98 LEU A CA 1
ATOM 795 C C . LEU A 1 98 ? -15.960 2.021 10.948 1.00 97.38 98 LEU A C 1
ATOM 797 O O . LEU A 1 98 ? -16.444 0.893 10.853 1.00 97.38 98 LEU A O 1
ATOM 801 N N . GLY A 1 99 ? -15.187 2.375 11.977 1.00 97.88 99 GLY A N 1
ATOM 802 C CA . GLY A 1 99 ? -14.854 1.495 13.096 1.00 97.88 99 GLY A CA 1
ATOM 803 C C . GLY A 1 99 ? -16.084 1.015 13.862 1.00 97.88 99 GLY A C 1
ATOM 804 O O . GLY A 1 99 ? -16.164 -0.159 14.210 1.00 97.88 99 GLY A O 1
ATOM 805 N N . LYS A 1 100 ? -17.082 1.885 14.059 1.00 97.94 100 LYS A N 1
ATOM 806 C CA . LYS A 1 100 ? -18.360 1.537 14.701 1.00 97.94 100 LYS A CA 1
ATOM 807 C C . LYS A 1 100 ? -19.154 0.538 13.862 1.00 97.94 100 LYS A C 1
ATOM 809 O O . LYS A 1 100 ? -19.662 -0.432 14.414 1.00 97.94 100 LYS A O 1
ATOM 814 N N . LYS A 1 101 ? -19.199 0.720 12.536 1.00 96.94 101 LYS A N 1
ATOM 815 C CA . LYS A 1 101 ? -19.822 -0.255 11.624 1.00 96.94 101 LYS A CA 1
ATOM 816 C C . LYS A 1 101 ? -19.145 -1.616 11.707 1.00 96.94 101 LYS A C 1
ATOM 818 O O . LYS A 1 101 ? -19.825 -2.635 11.787 1.00 96.94 101 LYS A O 1
ATOM 823 N N . TYR A 1 102 ? -17.813 -1.633 11.709 1.00 97.75 102 TYR A N 1
ATOM 824 C CA . TYR A 1 102 ? -17.066 -2.882 11.827 1.00 97.75 102 TYR A CA 1
ATOM 825 C C . TYR A 1 102 ? -17.308 -3.561 13.182 1.00 97.75 102 TYR A C 1
ATOM 827 O O . TYR A 1 102 ? -17.619 -4.746 13.223 1.00 97.75 102 TYR A O 1
ATOM 835 N N . PHE A 1 103 ? -17.270 -2.799 14.279 1.00 98.00 103 PHE A N 1
ATOM 836 C CA . PHE A 1 103 ? -17.593 -3.278 15.626 1.00 98.00 103 PHE A CA 1
ATOM 837 C C . PHE A 1 103 ? -18.997 -3.900 15.716 1.00 98.00 103 PHE A C 1
ATOM 839 O O . PHE A 1 103 ? -19.173 -4.949 16.331 1.00 98.00 103 PHE A O 1
ATOM 846 N N . ASN A 1 104 ? -19.986 -3.291 15.060 1.00 96.94 104 ASN A N 1
ATOM 847 C CA . ASN A 1 104 ? -21.364 -3.782 15.013 1.00 96.94 104 ASN A CA 1
ATOM 848 C C . ASN A 1 104 ? -21.585 -4.939 14.015 1.00 96.94 104 ASN A C 1
ATOM 850 O O . ASN A 1 104 ? -22.719 -5.382 13.850 1.00 96.94 104 ASN A O 1
ATOM 854 N N . ASN A 1 105 ? -20.538 -5.438 13.347 1.00 96.00 105 ASN A N 1
ATOM 855 C CA . ASN A 1 105 ? -20.620 -6.437 12.272 1.00 96.00 105 ASN A CA 1
ATOM 856 C C . ASN A 1 105 ? -21.483 -6.000 11.069 1.00 96.00 105 ASN A C 1
ATOM 858 O O . ASN A 1 105 ? -22.034 -6.835 10.355 1.00 96.00 105 ASN A O 1
ATOM 862 N N . GLU A 1 106 ? -21.590 -4.694 10.814 1.00 95.88 106 GLU A N 1
ATOM 863 C CA . GLU A 1 106 ? -22.343 -4.140 9.676 1.00 95.88 106 GLU A CA 1
ATOM 864 C C . GLU A 1 106 ? -21.557 -4.215 8.356 1.00 95.88 106 GLU A C 1
ATOM 866 O O . GLU A 1 106 ? -22.113 -4.004 7.279 1.00 95.88 106 GLU A O 1
ATOM 871 N N . VAL A 1 107 ? -20.251 -4.483 8.425 1.00 95.00 107 VAL A N 1
ATOM 872 C CA . VAL A 1 107 ? -19.354 -4.560 7.268 1.00 95.00 107 VAL A CA 1
ATOM 873 C C . VAL A 1 107 ? -18.406 -5.747 7.403 1.00 95.00 107 VAL A C 1
ATOM 875 O O . VAL A 1 107 ? -17.824 -5.985 8.460 1.00 95.00 107 VAL A O 1
ATOM 878 N N . VAL A 1 108 ? -18.229 -6.486 6.307 1.00 95.81 108 VAL A N 1
ATOM 879 C CA . VAL A 1 108 ? -17.280 -7.604 6.227 1.00 95.81 108 VAL A CA 1
ATOM 880 C C . VAL A 1 108 ? -15.864 -7.056 6.051 1.00 95.81 108 VAL A C 1
ATOM 882 O O . VAL A 1 108 ? -15.644 -6.162 5.233 1.00 95.81 108 VAL A O 1
ATOM 885 N N . PHE A 1 109 ? -14.894 -7.609 6.787 1.00 97.12 109 PHE A N 1
ATOM 886 C CA . PHE A 1 109 ? -13.518 -7.100 6.801 1.00 97.12 109 PHE A CA 1
ATOM 887 C C . PHE A 1 109 ? -12.858 -7.072 5.418 1.00 97.12 109 PHE A C 1
ATOM 889 O O . PHE A 1 109 ? -12.180 -6.106 5.096 1.00 97.12 109 PHE A O 1
ATOM 896 N N . GLU A 1 110 ? -13.068 -8.097 4.585 1.00 96.94 110 GLU A N 1
ATOM 897 C CA . GLU A 1 110 ? -12.490 -8.147 3.235 1.00 96.94 110 GLU A CA 1
ATOM 898 C C . GLU A 1 110 ? -12.954 -6.965 2.371 1.00 96.94 110 GLU A C 1
ATOM 900 O O . GLU A 1 110 ? -12.134 -6.283 1.756 1.00 96.94 110 GLU A O 1
ATOM 905 N N . GLU A 1 111 ? -14.254 -6.669 2.379 1.00 95.31 111 GLU A N 1
ATOM 906 C CA . GLU A 1 111 ? -14.819 -5.547 1.627 1.00 95.31 111 GLU A CA 1
ATOM 907 C C . GLU A 1 111 ? -14.404 -4.201 2.221 1.00 95.31 111 GLU A C 1
ATOM 909 O O . GLU A 1 111 ? -14.058 -3.275 1.487 1.00 95.31 111 GLU A O 1
ATOM 914 N N . LEU A 1 112 ? -14.358 -4.091 3.550 1.00 96.75 112 LEU A N 1
ATOM 915 C CA . LEU A 1 112 ? -13.802 -2.922 4.226 1.00 96.75 112 LEU A CA 1
ATOM 916 C C . LEU A 1 112 ? -12.357 -2.680 3.779 1.00 96.75 112 LEU A C 1
ATOM 918 O O . LEU A 1 112 ? -12.027 -1.579 3.347 1.00 96.75 112 LEU A O 1
ATOM 922 N N . PHE A 1 113 ? -11.508 -3.705 3.827 1.00 97.81 113 PHE A N 1
ATOM 923 C CA . PHE A 1 113 ? -10.093 -3.594 3.496 1.00 97.81 113 PHE A CA 1
ATOM 924 C C . PHE A 1 113 ? -9.882 -3.215 2.029 1.00 97.81 113 PHE A C 1
ATOM 926 O O . PHE A 1 113 ? -9.081 -2.329 1.751 1.00 97.81 113 PHE A O 1
ATOM 933 N N . LYS A 1 114 ? -10.627 -3.816 1.089 1.00 96.75 114 LYS A N 1
ATOM 934 C CA . LYS A 1 114 ? -10.585 -3.439 -0.337 1.00 96.75 114 LYS A CA 1
ATOM 935 C C . LYS A 1 114 ? -10.952 -1.969 -0.549 1.00 96.75 114 LYS A C 1
ATOM 937 O O . LYS A 1 114 ? -10.257 -1.268 -1.281 1.00 96.75 114 LYS A O 1
ATOM 942 N N . ASN A 1 115 ? -12.010 -1.493 0.106 1.00 95.38 115 ASN A N 1
ATOM 943 C CA . ASN A 1 115 ? -12.444 -0.101 -0.008 1.00 95.38 115 ASN A CA 1
ATOM 944 C C . ASN A 1 115 ? -11.410 0.861 0.589 1.00 95.38 115 ASN A C 1
ATOM 946 O O . ASN A 1 115 ? -11.020 1.828 -0.063 1.00 95.38 115 ASN A O 1
ATOM 950 N N . GLN A 1 116 ? -10.899 0.560 1.785 1.00 96.69 116 GLN A N 1
ATOM 951 C CA . GLN A 1 116 ? -9.865 1.374 2.420 1.00 96.69 116 GLN A CA 1
ATOM 952 C C . GLN A 1 116 ? -8.562 1.350 1.627 1.00 96.69 116 GLN A C 1
ATOM 954 O O . GLN A 1 116 ? -7.934 2.386 1.477 1.00 96.69 116 GLN A O 1
ATOM 959 N N . MET A 1 117 ? -8.186 0.221 1.029 1.00 96.12 117 MET A N 1
ATOM 960 C CA . MET A 1 117 ? -7.030 0.130 0.138 1.00 96.12 117 MET A CA 1
ATOM 961 C C . MET A 1 117 ? -7.133 1.113 -1.038 1.00 96.12 117 MET A C 1
ATOM 963 O O . MET A 1 117 ? -6.147 1.768 -1.365 1.00 96.12 117 MET A O 1
ATOM 967 N N . LEU A 1 118 ? -8.312 1.253 -1.652 1.00 95.81 118 LEU A N 1
ATOM 968 C CA . LEU A 1 118 ? -8.524 2.192 -2.760 1.00 95.81 118 LEU A CA 1
ATOM 969 C C . LEU A 1 118 ? -8.553 3.655 -2.308 1.00 95.81 118 LEU A C 1
ATOM 971 O O . LEU A 1 118 ? -8.134 4.518 -3.069 1.00 95.81 118 LEU A O 1
ATOM 975 N N . LYS A 1 119 ? -9.010 3.939 -1.087 1.00 96.12 119 LYS A N 1
ATOM 976 C CA . LYS A 1 119 ? -9.036 5.299 -0.523 1.00 96.12 119 LYS A CA 1
ATOM 977 C C . LYS A 1 119 ? -7.740 5.684 0.188 1.00 96.12 119 LYS A C 1
ATOM 979 O O . LYS A 1 119 ? -7.559 6.848 0.521 1.00 96.12 119 LYS A O 1
ATOM 984 N N . TYR A 1 120 ? -6.867 4.717 0.462 1.00 97.25 120 TYR A N 1
ATOM 985 C CA . TYR A 1 120 ? -5.673 4.917 1.267 1.00 97.25 120 TYR A CA 1
ATOM 986 C C . TYR A 1 120 ? -4.725 5.902 0.595 1.00 97.25 120 TYR A C 1
ATOM 988 O O . TYR A 1 120 ? -4.362 5.744 -0.573 1.00 97.25 120 TYR A O 1
ATOM 996 N N . PHE A 1 121 ? -4.276 6.872 1.384 1.00 96.25 121 PHE A N 1
ATOM 997 C CA . PHE A 1 121 ? -3.357 7.907 0.958 1.00 96.25 121 PHE A CA 1
ATOM 998 C C . PHE A 1 121 ? -2.223 8.090 1.970 1.00 96.25 121 PHE A C 1
ATOM 1000 O O . PHE A 1 121 ? -2.335 7.764 3.154 1.00 96.25 121 PHE A O 1
ATOM 1007 N N . SER A 1 122 ? -1.105 8.618 1.490 1.00 94.56 122 SER A N 1
ATOM 1008 C CA . SER A 1 122 ? 0.012 9.100 2.296 1.00 94.56 122 SER A CA 1
ATOM 1009 C C . SER A 1 122 ? 0.259 10.561 1.970 1.00 94.56 122 SER A C 1
ATOM 1011 O O . SER A 1 122 ? 0.216 10.949 0.806 1.00 94.56 122 SER A O 1
ATOM 1013 N N . ILE A 1 123 ? 0.513 11.355 3.005 1.00 91.62 123 ILE A N 1
ATOM 1014 C CA . ILE A 1 123 ? 0.806 12.780 2.882 1.00 91.62 123 ILE A CA 1
ATOM 1015 C C . ILE A 1 123 ? 2.195 13.021 3.443 1.00 91.62 123 ILE A C 1
ATOM 1017 O O . ILE A 1 123 ? 2.519 12.542 4.531 1.00 91.62 123 ILE A O 1
ATOM 1021 N N . GLU A 1 124 ? 2.994 13.785 2.716 1.00 88.88 124 GLU A N 1
ATOM 1022 C CA . GLU A 1 124 ? 4.155 14.460 3.277 1.00 88.88 124 GLU A CA 1
ATOM 1023 C C . GLU A 1 124 ? 4.098 15.932 2.862 1.00 88.88 124 GLU A C 1
ATOM 1025 O O . GLU A 1 124 ? 3.733 16.265 1.734 1.00 88.88 124 GLU A O 1
ATOM 1030 N N . SER A 1 125 ? 4.430 16.808 3.803 1.00 84.12 125 SER A N 1
ATOM 1031 C CA . SER A 1 125 ? 4.501 18.248 3.577 1.00 84.12 125 SER A CA 1
ATOM 1032 C C . SER A 1 125 ? 5.935 18.686 3.806 1.00 84.12 125 SER A C 1
ATOM 1034 O O . SER A 1 125 ? 6.504 18.428 4.870 1.00 84.12 125 SER A O 1
ATOM 1036 N N . ASP A 1 126 ? 6.517 19.335 2.810 1.00 76.00 126 ASP A N 1
ATOM 1037 C CA . ASP A 1 126 ? 7.862 19.886 2.872 1.00 76.00 126 ASP A CA 1
ATOM 1038 C C . ASP A 1 126 ? 7.874 21.345 2.388 1.00 76.00 126 ASP A C 1
ATOM 1040 O O . ASP A 1 126 ? 6.835 21.971 2.171 1.00 76.00 126 ASP A O 1
ATOM 1044 N N . LYS A 1 127 ? 9.078 21.909 2.277 1.00 72.00 127 LYS A N 1
ATOM 1045 C CA . LYS A 1 127 ? 9.321 23.274 1.791 1.00 72.00 127 LYS A CA 1
ATOM 1046 C C . LYS A 1 127 ? 8.800 23.516 0.365 1.00 72.00 127 LYS A C 1
ATOM 1048 O O . LYS A 1 127 ? 8.540 24.666 0.024 1.00 72.00 127 LYS A O 1
ATOM 1053 N N . ASP A 1 128 ? 8.624 22.463 -0.431 1.00 69.94 128 ASP A N 1
ATOM 1054 C CA . ASP A 1 128 ? 8.160 22.531 -1.818 1.00 69.94 128 ASP A CA 1
ATOM 1055 C C . ASP A 1 128 ? 6.639 22.327 -1.938 1.00 69.94 128 ASP A C 1
ATOM 1057 O O . ASP A 1 128 ? 6.086 22.436 -3.031 1.00 69.94 128 ASP A O 1
ATOM 1061 N N . GLY A 1 129 ? 5.954 22.056 -0.823 1.00 80.44 129 GLY A N 1
ATOM 1062 C CA . GLY A 1 129 ? 4.503 21.953 -0.750 1.00 80.44 129 GLY A CA 1
ATOM 1063 C C . GLY A 1 129 ? 4.013 20.649 -0.130 1.00 80.44 129 GLY A C 1
ATOM 1064 O O . GLY A 1 129 ? 4.763 19.859 0.447 1.00 80.44 129 GLY A O 1
ATOM 1065 N N . LYS A 1 130 ? 2.701 20.443 -0.232 1.00 86.25 130 LYS A N 1
ATOM 1066 C CA . LYS A 1 130 ? 2.027 19.231 0.225 1.00 86.25 130 LYS A CA 1
ATOM 1067 C C . LYS A 1 130 ? 1.963 18.226 -0.917 1.00 86.25 130 LYS A C 1
ATOM 1069 O O . LYS A 1 130 ? 1.493 18.559 -2.000 1.00 86.25 130 LYS A O 1
ATOM 1074 N N . ARG A 1 131 ? 2.385 16.992 -0.659 1.00 90.62 131 ARG A N 1
ATOM 1075 C CA . ARG A 1 131 ? 2.344 15.891 -1.625 1.00 90.62 131 ARG A CA 1
ATOM 1076 C C . ARG A 1 131 ? 1.444 14.787 -1.105 1.00 90.62 131 ARG A C 1
ATOM 1078 O O . ARG A 1 131 ? 1.533 14.408 0.064 1.00 90.62 131 ARG A O 1
ATOM 1085 N N . ILE A 1 132 ? 0.565 14.298 -1.973 1.00 94.44 132 ILE A N 1
ATOM 1086 C CA . ILE A 1 132 ? -0.434 13.282 -1.646 1.00 94.44 132 ILE A CA 1
ATOM 1087 C C . ILE A 1 132 ? -0.261 12.121 -2.619 1.00 94.44 132 ILE A C 1
ATOM 1089 O O . ILE A 1 132 ? -0.305 12.290 -3.835 1.00 94.44 132 ILE A O 1
ATOM 1093 N N . LEU A 1 133 ? -0.067 10.929 -2.071 1.00 96.06 133 LEU A N 1
ATOM 1094 C CA . LEU A 1 133 ? 0.100 9.702 -2.834 1.00 96.06 133 LEU A CA 1
ATOM 1095 C C . LEU A 1 133 ? -1.010 8.720 -2.475 1.00 96.06 133 LEU A C 1
ATOM 1097 O O . LEU A 1 133 ? -1.123 8.326 -1.316 1.00 96.06 133 LEU A O 1
ATOM 1101 N N . PHE A 1 134 ? -1.758 8.262 -3.478 1.00 97.75 134 PHE A N 1
ATOM 1102 C CA . PHE A 1 134 ? -2.690 7.136 -3.387 1.00 97.75 134 PHE A CA 1
ATOM 1103 C C . PHE A 1 134 ? -2.025 5.877 -3.973 1.00 97.75 134 PHE A C 1
ATOM 1105 O O . PHE A 1 134 ? -2.229 5.555 -5.146 1.00 97.75 134 PHE A O 1
ATOM 1112 N N . PRO A 1 135 ? -1.193 5.144 -3.206 1.00 97.69 135 PRO A N 1
ATOM 1113 C CA . PRO A 1 135 ? -0.251 4.170 -3.767 1.00 97.69 135 PRO A CA 1
ATOM 1114 C C . PRO A 1 135 ? -0.938 3.020 -4.512 1.00 97.69 135 PRO A C 1
ATOM 1116 O O . PRO A 1 135 ? -0.469 2.587 -5.566 1.00 97.69 135 PRO A O 1
ATOM 1119 N N . TYR A 1 136 ? -2.072 2.535 -4.000 1.00 98.25 136 TYR A N 1
ATOM 1120 C CA . TYR A 1 136 ? -2.829 1.459 -4.641 1.00 98.25 136 TYR A CA 1
ATOM 1121 C C . TYR A 1 136 ? -3.469 1.927 -5.946 1.00 98.25 136 TYR A C 1
ATOM 1123 O O . TYR A 1 136 ? -3.333 1.250 -6.963 1.00 98.25 136 TYR A O 1
ATOM 1131 N N . ARG A 1 137 ? -4.102 3.108 -5.950 1.00 97.88 137 ARG A N 1
ATOM 1132 C CA . ARG A 1 137 ? -4.698 3.687 -7.162 1.00 97.88 137 ARG A CA 1
ATOM 1133 C C . ARG A 1 137 ? -3.641 3.984 -8.219 1.00 97.88 137 ARG A C 1
ATOM 1135 O O . ARG A 1 137 ? -3.853 3.645 -9.380 1.00 97.88 137 ARG A O 1
ATOM 1142 N N . ALA A 1 138 ? -2.491 4.523 -7.815 1.00 98.25 138 ALA A N 1
ATOM 1143 C CA . ALA A 1 138 ? -1.360 4.759 -8.704 1.00 98.25 138 ALA A CA 1
ATOM 1144 C C . ALA A 1 138 ? -0.915 3.464 -9.401 1.00 98.25 138 ALA A C 1
ATOM 1146 O O . ALA A 1 138 ? -0.891 3.403 -10.627 1.00 98.25 138 ALA A O 1
ATOM 1147 N N . CYS A 1 139 ? -0.677 2.386 -8.646 1.00 98.50 139 CYS A N 1
ATOM 1148 C CA . CYS A 1 139 ? -0.329 1.080 -9.219 1.00 98.50 139 CYS A CA 1
ATOM 1149 C C . CYS A 1 139 ? -1.392 0.559 -10.201 1.00 98.50 139 CYS A C 1
ATOM 1151 O O . CYS A 1 139 ? -1.064 0.121 -11.303 1.00 98.50 139 CYS A O 1
ATOM 1153 N N . LEU A 1 140 ? -2.674 0.644 -9.840 1.00 98.50 140 LEU A N 1
ATOM 1154 C CA . LEU A 1 140 ? -3.772 0.209 -10.704 1.00 98.50 140 LEU A CA 1
ATOM 1155 C C . LEU A 1 140 ? -3.852 1.027 -12.011 1.00 98.50 140 LEU A C 1
ATOM 1157 O O . LEU A 1 140 ? -4.060 0.452 -13.081 1.00 98.50 140 LEU A O 1
ATOM 1161 N N . LYS A 1 141 ? -3.625 2.346 -11.957 1.00 98.25 141 LYS A N 1
ATOM 1162 C CA . LYS A 1 141 ? -3.527 3.216 -13.145 1.00 98.25 141 LYS A CA 1
ATOM 1163 C C . LYS A 1 141 ? -2.349 2.825 -14.043 1.00 98.25 141 LYS A C 1
ATOM 1165 O O . LYS A 1 141 ? -2.496 2.777 -15.265 1.00 98.25 141 LYS A O 1
ATOM 1170 N N . LEU A 1 142 ? -1.203 2.485 -13.453 1.00 98.62 142 LEU A N 1
ATOM 1171 C CA . LEU A 1 142 ? -0.043 1.991 -14.198 1.00 98.62 142 LEU A CA 1
ATOM 1172 C C . LEU A 1 142 ? -0.343 0.649 -14.884 1.00 98.62 142 LEU A C 1
ATOM 1174 O O . LEU A 1 142 ? -0.045 0.478 -16.067 1.00 98.62 142 LEU A O 1
ATOM 1178 N N . LEU A 1 143 ? -1.013 -0.277 -14.191 1.00 98.50 143 LEU A N 1
ATOM 1179 C CA . LEU A 1 143 ? -1.387 -1.590 -14.730 1.00 98.50 143 LEU A CA 1
ATOM 1180 C C . LEU A 1 143 ? -2.351 -1.520 -15.921 1.00 98.50 143 LEU A C 1
ATOM 1182 O O . LEU A 1 143 ? -2.263 -2.374 -16.805 1.00 98.50 143 LEU A O 1
ATOM 1186 N N . LEU A 1 144 ? -3.220 -0.504 -16.007 1.00 98.00 144 LEU A N 1
ATOM 1187 C CA . LEU A 1 144 ? -4.081 -0.303 -17.184 1.00 98.00 144 LEU A CA 1
ATOM 1188 C C . LEU A 1 144 ? -3.276 -0.206 -18.489 1.00 98.00 144 LEU A C 1
ATOM 1190 O O . LEU A 1 144 ? -3.741 -0.687 -19.526 1.00 98.00 144 LEU A O 1
ATOM 1194 N N . ASN A 1 145 ? -2.076 0.375 -18.423 1.00 96.62 145 ASN A N 1
ATOM 1195 C CA . ASN A 1 145 ? -1.193 0.581 -19.568 1.00 96.62 145 ASN A CA 1
ATOM 1196 C C . ASN A 1 145 ? -0.133 -0.523 -19.669 1.00 96.62 145 ASN A C 1
ATOM 1198 O O . ASN A 1 145 ? 0.048 -1.117 -20.727 1.00 96.62 145 ASN A O 1
ATOM 1202 N N . LEU A 1 146 ? 0.532 -0.835 -18.555 1.00 97.38 146 LEU A N 1
ATOM 1203 C CA . LEU A 1 146 ? 1.703 -1.714 -18.526 1.00 97.38 146 LEU A CA 1
ATOM 1204 C C . LEU A 1 146 ? 1.369 -3.204 -18.445 1.00 97.38 146 LEU A C 1
ATOM 1206 O O . LEU A 1 146 ? 2.253 -4.019 -18.715 1.00 97.38 146 LEU A O 1
ATOM 1210 N N . LYS A 1 147 ? 0.133 -3.551 -18.054 1.00 97.88 147 LYS A N 1
ATOM 1211 C CA . LYS A 1 147 ? -0.422 -4.906 -17.834 1.00 97.88 147 LYS A CA 1
ATOM 1212 C C . LYS A 1 147 ? 0.227 -5.729 -16.724 1.00 97.88 147 LYS A C 1
ATOM 1214 O O . LYS A 1 147 ? -0.456 -6.520 -16.083 1.00 97.88 147 LYS A O 1
ATOM 1219 N N . SER A 1 148 ? 1.506 -5.530 -16.454 1.00 97.69 148 SER A N 1
ATOM 1220 C CA . SER A 1 148 ? 2.240 -6.171 -15.368 1.00 97.69 148 SER A CA 1
ATOM 1221 C C . SER A 1 148 ? 3.239 -5.212 -14.747 1.00 97.69 148 SER A C 1
ATOM 1223 O O . SER A 1 148 ? 3.689 -4.291 -15.423 1.00 97.69 148 SER A O 1
ATOM 1225 N N . ILE A 1 149 ? 3.602 -5.451 -13.490 1.00 98.00 149 ILE A N 1
ATOM 1226 C CA . ILE A 1 149 ? 4.668 -4.748 -12.771 1.00 98.00 149 ILE A CA 1
ATOM 1227 C C . ILE A 1 149 ? 5.463 -5.780 -11.964 1.00 98.00 149 ILE A C 1
ATOM 1229 O O . ILE A 1 149 ? 4.888 -6.502 -11.145 1.00 98.00 149 ILE A O 1
ATOM 1233 N N . ASN A 1 150 ? 6.769 -5.883 -12.209 1.00 96.69 150 ASN A N 1
ATOM 1234 C CA . ASN A 1 150 ? 7.688 -6.720 -11.428 1.00 96.69 150 ASN A CA 1
ATOM 1235 C C . ASN A 1 150 ? 8.290 -5.953 -10.234 1.00 96.69 150 ASN A C 1
ATOM 1237 O O . ASN A 1 150 ? 8.014 -4.771 -10.031 1.00 96.69 150 ASN A O 1
ATOM 1241 N N . PHE A 1 151 ? 9.118 -6.617 -9.422 1.00 96.56 151 PHE A N 1
ATOM 1242 C CA . PHE A 1 151 ? 9.728 -5.982 -8.248 1.00 96.56 151 PHE A CA 1
ATOM 1243 C C . PHE A 1 151 ? 10.582 -4.750 -8.590 1.00 96.56 151 PHE A C 1
ATOM 1245 O O . PHE A 1 151 ? 10.467 -3.733 -7.917 1.00 96.56 151 PHE A O 1
ATOM 1252 N N . ILE A 1 152 ? 11.422 -4.816 -9.622 1.00 96.12 152 ILE A N 1
ATOM 1253 C CA . ILE A 1 152 ? 12.343 -3.725 -9.976 1.00 96.12 152 ILE A CA 1
ATOM 1254 C C . ILE A 1 152 ? 11.562 -2.533 -10.536 1.00 96.12 152 ILE A C 1
ATOM 1256 O O . ILE A 1 152 ? 11.802 -1.393 -10.142 1.00 96.12 152 ILE A O 1
ATOM 1260 N N . GLU A 1 153 ? 10.561 -2.802 -11.372 1.00 97.06 153 GLU A N 1
ATOM 1261 C CA . GLU A 1 153 ? 9.607 -1.799 -11.853 1.00 97.06 153 GLU A CA 1
ATOM 1262 C C . GLU A 1 153 ? 8.817 -1.176 -10.692 1.00 97.06 153 GLU A C 1
ATOM 1264 O O . GLU A 1 153 ? 8.582 0.028 -10.686 1.00 97.06 153 GLU A O 1
ATOM 1269 N N . PHE A 1 154 ? 8.464 -1.958 -9.667 1.00 97.62 154 PHE A N 1
ATOM 1270 C CA . PHE A 1 154 ? 7.885 -1.424 -8.437 1.00 97.62 154 PHE A CA 1
ATOM 1271 C C . PHE A 1 154 ? 8.864 -0.499 -7.702 1.00 97.62 154 PHE A C 1
ATOM 1273 O O . PHE A 1 154 ? 8.452 0.588 -7.312 1.00 97.62 154 PHE A O 1
ATOM 1280 N N . VAL A 1 155 ? 10.138 -0.878 -7.526 1.00 96.12 155 VAL A N 1
ATOM 1281 C CA . VAL A 1 155 ? 11.131 -0.053 -6.806 1.00 96.12 155 VAL A CA 1
ATOM 1282 C C . VAL A 1 155 ? 11.2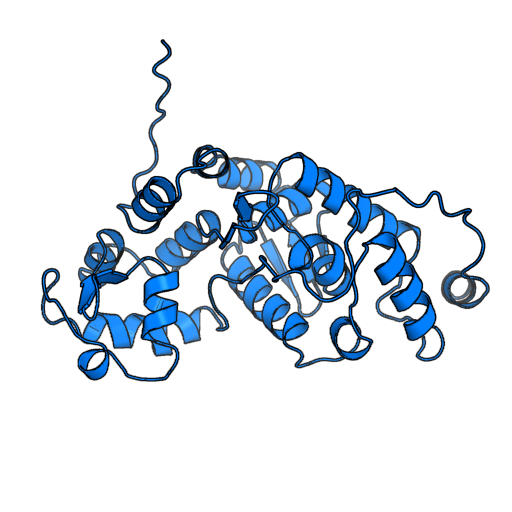82 1.326 -7.451 1.00 96.12 155 VAL A C 1
ATOM 1284 O O . VAL A 1 155 ? 11.154 2.353 -6.782 1.00 96.12 155 VAL A O 1
ATOM 1287 N N . PHE A 1 156 ? 11.526 1.358 -8.756 1.00 95.19 156 PHE A N 1
ATOM 1288 C CA . PHE A 1 156 ? 11.832 2.603 -9.456 1.00 95.19 156 PHE A CA 1
ATOM 1289 C C . PHE A 1 156 ? 10.585 3.356 -9.933 1.00 95.19 156 PHE A C 1
ATOM 1291 O O . PHE A 1 156 ? 10.592 4.581 -9.968 1.00 95.19 156 PHE A O 1
ATOM 1298 N N . GLY A 1 157 ? 9.502 2.651 -10.265 1.00 94.56 157 GLY A N 1
ATOM 1299 C CA . GLY A 1 157 ? 8.299 3.252 -10.843 1.00 94.56 157 GLY A CA 1
ATOM 1300 C C . GLY A 1 157 ? 7.177 3.562 -9.853 1.00 94.56 157 GLY A C 1
ATOM 1301 O O . GLY A 1 157 ? 6.375 4.444 -10.127 1.00 94.56 157 GLY A O 1
ATOM 1302 N N . ILE A 1 158 ? 7.093 2.869 -8.709 1.00 96.12 158 ILE A N 1
ATOM 1303 C CA . ILE A 1 158 ? 6.000 3.057 -7.731 1.00 96.12 158 ILE A CA 1
ATOM 1304 C C . ILE A 1 158 ? 6.542 3.490 -6.373 1.00 96.12 158 ILE A C 1
ATOM 1306 O O . ILE A 1 158 ? 6.120 4.489 -5.801 1.00 96.12 158 ILE A O 1
ATOM 1310 N N . TYR A 1 159 ? 7.494 2.734 -5.840 1.00 95.44 159 TYR A N 1
ATOM 1311 C CA . TYR A 1 159 ? 8.061 2.948 -4.516 1.00 95.44 159 TYR A CA 1
ATOM 1312 C C . TYR A 1 159 ? 8.834 4.271 -4.406 1.00 95.44 159 TYR A C 1
ATOM 1314 O O . TYR A 1 159 ? 8.988 4.810 -3.308 1.00 95.44 159 TYR A O 1
ATOM 1322 N N . SER A 1 160 ? 9.295 4.787 -5.548 1.00 93.00 160 SER A N 1
ATOM 1323 C CA . SER A 1 160 ? 9.960 6.085 -5.692 1.00 93.00 160 SER A CA 1
ATOM 1324 C C . SER A 1 160 ? 8.998 7.254 -5.931 1.00 93.00 160 SER A C 1
ATOM 1326 O O . SER A 1 160 ? 9.449 8.398 -5.937 1.00 93.00 160 SER A O 1
ATOM 1328 N N . MET A 1 161 ? 7.697 7.004 -6.135 1.00 92.62 161 MET A N 1
ATOM 1329 C CA . MET A 1 161 ? 6.732 8.075 -6.399 1.00 92.62 161 MET A CA 1
ATOM 1330 C C . MET A 1 161 ? 6.597 9.011 -5.194 1.00 92.62 161 MET A C 1
ATOM 1332 O O . MET A 1 161 ? 6.581 8.578 -4.036 1.00 92.62 161 MET A O 1
ATOM 1336 N N . ILE A 1 162 ? 6.463 10.302 -5.488 1.00 88.62 162 ILE A N 1
ATOM 1337 C CA . ILE A 1 162 ? 6.288 11.368 -4.494 1.00 88.62 162 ILE A CA 1
ATOM 1338 C C . ILE A 1 162 ? 4.818 11.785 -4.339 1.00 88.62 162 ILE A C 1
ATOM 1340 O O . ILE A 1 162 ? 4.404 12.202 -3.265 1.00 88.62 162 ILE A O 1
ATOM 1344 N N . ASP A 1 163 ? 4.006 11.612 -5.373 1.00 92.81 163 ASP A N 1
ATOM 1345 C CA . ASP A 1 163 ? 2.564 11.838 -5.366 1.00 92.81 163 ASP A CA 1
ATOM 1346 C C . ASP A 1 163 ? 1.912 10.958 -6.443 1.00 92.81 163 ASP A C 1
ATOM 1348 O O . ASP A 1 163 ? 2.593 10.193 -7.129 1.00 92.81 163 ASP A O 1
ATOM 1352 N N . SER A 1 164 ? 0.589 11.020 -6.562 1.00 95.06 164 SER A N 1
ATOM 1353 C CA . SER A 1 164 ? -0.173 10.330 -7.613 1.00 95.06 164 SER A CA 1
ATOM 1354 C C . SER A 1 164 ? -0.890 11.294 -8.560 1.00 95.06 164 SER A C 1
ATOM 1356 O O . SER A 1 164 ? -1.979 10.974 -9.042 1.00 95.06 164 SER A O 1
ATOM 1358 N N . SER A 1 165 ? -0.300 12.465 -8.816 1.00 92.94 165 SER A N 1
ATOM 1359 C CA . SER A 1 165 ? -0.767 13.383 -9.862 1.00 92.94 165 SER A CA 1
ATOM 1360 C C . SER A 1 165 ? -0.736 12.718 -11.243 1.00 92.94 165 SER A C 1
ATOM 1362 O O . SER A 1 165 ? -0.059 11.706 -11.456 1.00 92.94 165 SER A O 1
ATOM 1364 N N . SER A 1 166 ? -1.468 13.280 -12.206 1.00 93.06 166 SER A N 1
ATOM 1365 C CA . SER A 1 166 ? -1.461 12.765 -13.582 1.00 93.06 166 SER A CA 1
ATOM 1366 C C . SER A 1 166 ? -0.054 12.807 -14.184 1.00 93.06 166 SER A C 1
ATOM 1368 O O . SER A 1 166 ? 0.353 11.866 -14.863 1.00 93.06 166 SER A O 1
ATOM 1370 N N . GLU A 1 167 ? 0.705 13.855 -13.873 1.00 92.69 167 GLU A N 1
ATOM 1371 C CA . GLU A 1 167 ? 2.098 14.052 -14.255 1.00 92.69 167 GLU A CA 1
ATOM 1372 C C . GLU A 1 167 ? 2.980 12.931 -13.696 1.00 92.69 167 GLU A C 1
ATOM 1374 O O . GLU A 1 167 ? 3.635 12.235 -14.469 1.00 92.69 167 GLU A O 1
ATOM 1379 N N . SER A 1 168 ? 2.920 12.665 -12.386 1.00 93.94 168 SER A N 1
ATOM 1380 C CA . SER A 1 168 ? 3.680 11.573 -11.756 1.00 93.94 168 SER A CA 1
ATOM 1381 C C . SER A 1 168 ? 3.316 10.192 -12.307 1.00 93.94 168 SER A C 1
ATOM 1383 O O . SER A 1 168 ? 4.176 9.318 -12.425 1.00 93.94 168 SER A O 1
ATOM 1385 N N . ILE A 1 169 ? 2.048 9.963 -12.667 1.00 97.31 169 ILE A N 1
ATOM 1386 C CA . ILE A 1 169 ? 1.628 8.710 -13.310 1.00 97.31 169 ILE A CA 1
ATOM 1387 C C . ILE A 1 169 ? 2.256 8.580 -14.701 1.00 97.31 169 ILE A C 1
ATOM 1389 O O . ILE A 1 169 ? 2.760 7.506 -15.034 1.00 97.31 169 ILE A O 1
ATOM 1393 N N . VAL A 1 170 ? 2.255 9.647 -15.505 1.00 96.38 170 VAL A N 1
ATOM 1394 C CA . VAL A 1 170 ? 2.905 9.654 -16.826 1.00 96.38 170 VAL A CA 1
ATOM 1395 C C . VAL A 1 170 ? 4.409 9.425 -16.690 1.00 96.38 170 VAL A C 1
ATOM 1397 O O . VAL A 1 170 ? 4.955 8.565 -17.379 1.00 96.38 170 VAL A O 1
ATOM 1400 N N . GLU A 1 171 ? 5.071 10.105 -15.755 1.00 93.62 171 GLU A N 1
ATOM 1401 C CA . GLU A 1 171 ? 6.501 9.921 -15.494 1.00 93.62 171 GLU A CA 1
ATOM 1402 C C . GLU A 1 171 ? 6.838 8.476 -15.102 1.00 93.62 171 GLU A C 1
ATOM 1404 O O . GLU A 1 171 ? 7.796 7.897 -15.619 1.00 93.62 171 GLU A O 1
ATOM 1409 N N . ALA A 1 172 ? 6.026 7.853 -14.244 1.00 96.75 172 ALA A N 1
ATOM 1410 C CA . ALA A 1 172 ? 6.196 6.454 -13.865 1.00 96.75 172 ALA A CA 1
ATOM 1411 C C . ALA A 1 172 ? 5.983 5.489 -15.049 1.00 96.75 172 ALA A C 1
ATOM 1413 O O . ALA A 1 172 ? 6.740 4.524 -15.193 1.00 96.75 172 ALA A O 1
ATOM 1414 N N . LEU A 1 173 ? 5.004 5.745 -15.929 1.00 97.69 173 LEU A N 1
ATOM 1415 C CA . LEU A 1 173 ? 4.798 4.963 -17.158 1.00 97.69 173 LEU A CA 1
ATOM 1416 C C . LEU A 1 173 ? 6.012 5.042 -18.089 1.00 97.69 173 LEU A C 1
ATOM 1418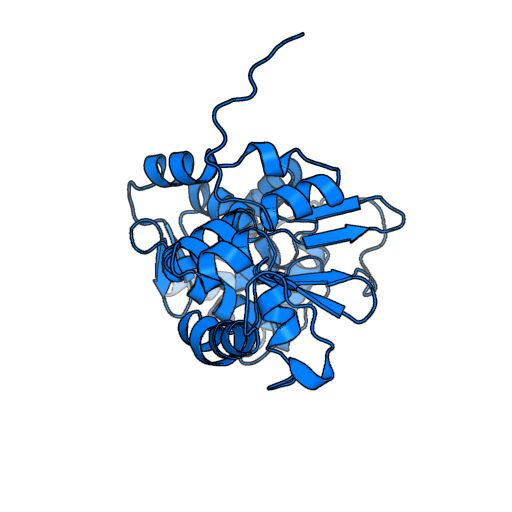 O O . LEU A 1 173 ? 6.475 4.014 -18.592 1.00 97.69 173 LEU A O 1
ATOM 1422 N N . GLU A 1 174 ? 6.537 6.247 -18.304 1.00 96.31 174 GLU A N 1
ATOM 1423 C CA . GLU A 1 174 ? 7.723 6.474 -19.130 1.00 96.31 174 GLU A CA 1
ATOM 1424 C C . GLU A 1 174 ? 8.967 5.828 -18.514 1.00 96.31 174 GLU A C 1
ATOM 1426 O O . GLU A 1 174 ? 9.747 5.187 -19.217 1.00 96.31 174 GLU A O 1
ATOM 1431 N N . GLY A 1 175 ? 9.136 5.941 -17.194 1.00 95.62 175 GLY A N 1
ATOM 1432 C CA . GLY A 1 175 ? 10.233 5.314 -16.464 1.00 95.62 175 GLY A CA 1
ATOM 1433 C C . GLY A 1 175 ? 10.215 3.790 -16.571 1.00 95.62 175 GLY A C 1
ATOM 1434 O O . GLY A 1 175 ? 11.237 3.180 -16.886 1.00 95.62 175 GLY A O 1
ATOM 1435 N N . ILE A 1 176 ? 9.054 3.159 -16.377 1.00 97.38 176 ILE A N 1
ATOM 1436 C CA . ILE A 1 176 ? 8.932 1.701 -16.522 1.00 97.38 176 ILE A CA 1
ATOM 1437 C C . ILE A 1 176 ? 9.123 1.269 -17.983 1.00 97.38 176 ILE A C 1
ATOM 1439 O O . ILE A 1 176 ? 9.752 0.243 -18.236 1.00 97.38 176 ILE A O 1
ATOM 1443 N N . SER A 1 177 ? 8.646 2.051 -18.953 1.00 95.75 177 SER A N 1
ATOM 1444 C CA . SER A 1 177 ? 8.889 1.759 -20.373 1.00 95.75 177 SER A CA 1
ATOM 1445 C C . SER A 1 177 ? 10.386 1.811 -20.699 1.00 95.75 177 SER A C 1
ATOM 1447 O O . SER A 1 177 ? 10.919 0.861 -21.265 1.00 95.75 177 SER A O 1
ATOM 1449 N N . HIS A 1 178 ? 11.100 2.836 -20.217 1.00 94.12 178 HIS A N 1
ATOM 1450 C CA . HIS A 1 178 ? 12.557 2.923 -20.337 1.00 94.12 178 HIS A CA 1
ATOM 1451 C C . HIS A 1 178 ? 13.272 1.715 -19.708 1.00 94.12 178 HIS A C 1
ATOM 1453 O O . HIS A 1 178 ? 14.155 1.133 -20.335 1.00 94.12 178 HIS A O 1
ATOM 1459 N N . LEU A 1 179 ? 12.864 1.288 -18.506 1.00 94.81 179 LEU A N 1
ATOM 1460 C CA . LEU A 1 179 ? 13.402 0.084 -17.859 1.00 94.81 179 LEU A CA 1
ATOM 1461 C C . LEU A 1 179 ? 13.260 -1.162 -18.740 1.00 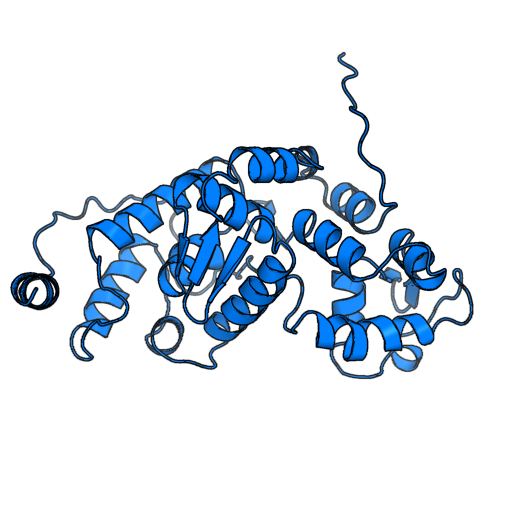94.81 179 LEU A C 1
ATOM 1463 O O . LEU A 1 179 ? 14.206 -1.940 -18.854 1.00 94.81 179 LEU A O 1
ATOM 1467 N N . ARG A 1 180 ? 12.092 -1.350 -19.362 1.00 94.94 180 ARG A N 1
ATOM 1468 C CA . ARG A 1 180 ? 11.818 -2.493 -20.246 1.00 94.94 180 ARG A CA 1
ATOM 1469 C C . ARG A 1 180 ? 12.658 -2.455 -21.512 1.00 94.94 180 ARG A C 1
ATOM 1471 O O . ARG A 1 180 ? 13.183 -3.493 -21.911 1.00 94.94 180 ARG A O 1
ATOM 1478 N N . ASP A 1 181 ? 12.792 -1.276 -22.108 1.00 92.94 181 ASP A N 1
ATOM 1479 C CA . ASP A 1 181 ? 13.504 -1.089 -23.370 1.00 92.94 181 ASP A CA 1
ATOM 1480 C C . ASP A 1 181 ? 15.019 -1.223 -23.184 1.00 92.94 181 ASP A C 1
ATOM 1482 O O . ASP A 1 181 ? 15.690 -1.903 -23.959 1.00 92.94 181 ASP A O 1
ATOM 1486 N N . SER A 1 182 ? 15.564 -0.609 -22.131 1.00 92.50 182 SER A N 1
ATOM 1487 C CA . SER A 1 182 ? 17.003 -0.623 -21.848 1.00 92.50 182 SER A CA 1
ATOM 1488 C C . SER A 1 182 ? 17.467 -1.904 -21.150 1.00 92.50 182 SER A C 1
ATOM 1490 O O . SER A 1 182 ? 18.596 -2.339 -21.370 1.00 92.50 182 SER A O 1
ATOM 1492 N N . TYR A 1 183 ? 16.609 -2.550 -20.350 1.00 92.38 183 TYR A N 1
ATOM 1493 C CA . TYR A 1 183 ? 16.974 -3.725 -19.548 1.00 92.38 183 TYR A CA 1
ATOM 1494 C C . TYR A 1 183 ? 15.895 -4.831 -19.574 1.00 92.38 183 TYR A C 1
ATOM 1496 O O . TYR A 1 183 ? 15.369 -5.224 -18.528 1.00 92.38 183 TYR A O 1
ATOM 1504 N N . PRO A 1 184 ? 15.601 -5.440 -20.738 1.00 84.69 184 PRO A N 1
ATOM 1505 C CA . PRO A 1 184 ? 14.489 -6.388 -20.903 1.00 84.69 184 PRO A CA 1
ATOM 1506 C C . PRO A 1 184 ? 14.582 -7.658 -20.037 1.00 84.69 184 PRO A C 1
ATOM 1508 O O . PRO A 1 184 ? 13.587 -8.348 -19.840 1.00 84.69 184 PRO A O 1
ATOM 1511 N N . ASN A 1 185 ? 15.770 -7.983 -19.515 1.00 85.94 185 ASN A N 1
ATOM 1512 C CA . ASN A 1 185 ? 16.021 -9.146 -18.656 1.00 85.94 185 ASN A CA 1
ATOM 1513 C C . ASN A 1 185 ? 16.701 -8.752 -17.337 1.00 85.94 185 ASN A C 1
ATOM 1515 O O . ASN A 1 185 ? 17.536 -9.491 -16.811 1.00 85.94 185 ASN A O 1
ATOM 1519 N N . ILE A 1 186 ? 16.357 -7.576 -16.811 1.00 88.19 186 ILE A N 1
ATOM 1520 C CA . ILE A 1 186 ? 17.007 -6.983 -15.641 1.00 88.19 186 ILE A CA 1
ATOM 1521 C C . ILE A 1 186 ? 17.084 -7.930 -14.427 1.00 88.19 186 ILE A C 1
ATOM 1523 O O . ILE A 1 186 ? 18.093 -7.938 -13.723 1.00 88.19 186 ILE A O 1
ATOM 1527 N N . GLU A 1 187 ? 16.101 -8.815 -14.222 1.00 82.81 187 GLU A N 1
ATOM 1528 C CA . GLU A 1 187 ? 16.085 -9.781 -13.109 1.00 82.81 187 GLU A CA 1
ATOM 1529 C C . GLU A 1 187 ? 17.261 -10.776 -13.113 1.00 82.81 187 GLU A C 1
ATOM 1531 O O . GLU A 1 187 ? 17.678 -11.237 -12.048 1.00 82.81 187 GLU A O 1
ATOM 1536 N N . ILE A 1 188 ? 17.803 -11.116 -14.288 1.00 83.62 188 ILE A N 1
ATOM 1537 C CA . ILE A 1 188 ? 18.896 -12.093 -14.448 1.00 83.62 188 ILE A CA 1
ATOM 1538 C C . ILE A 1 188 ? 20.253 -11.428 -14.713 1.00 83.62 188 ILE A C 1
ATOM 1540 O O . ILE A 1 188 ? 21.200 -12.097 -15.130 1.00 83.62 188 ILE A O 1
ATOM 1544 N N . THR A 1 189 ? 20.365 -10.122 -14.450 1.00 85.94 189 THR A N 1
ATOM 1545 C CA . THR A 1 189 ? 21.625 -9.376 -14.564 1.00 85.94 189 THR A CA 1
ATOM 1546 C C . THR A 1 189 ? 22.729 -10.065 -13.759 1.00 85.94 189 THR A C 1
ATOM 1548 O O . THR A 1 189 ? 22.560 -10.378 -12.573 1.00 85.94 189 THR A O 1
ATOM 1551 N N . ASN A 1 190 ? 23.876 -10.311 -14.399 1.00 84.06 190 ASN A N 1
ATOM 1552 C CA . ASN A 1 190 ? 25.000 -10.983 -13.753 1.00 84.06 190 ASN A CA 1
ATOM 1553 C C . ASN A 1 190 ? 25.580 -10.131 -12.603 1.00 84.06 190 ASN A C 1
ATOM 1555 O O . ASN A 1 190 ? 25.410 -8.912 -12.541 1.00 84.06 190 ASN A O 1
ATOM 1559 N N . LYS A 1 191 ? 26.279 -10.775 -11.661 1.00 84.81 191 LYS A N 1
ATOM 1560 C CA . LYS A 1 191 ? 26.763 -10.100 -10.445 1.00 84.81 191 LYS A CA 1
ATOM 1561 C C . LYS A 1 191 ? 27.725 -8.940 -10.744 1.00 84.81 191 LYS A C 1
ATOM 1563 O O . LYS A 1 191 ? 27.691 -7.953 -10.018 1.00 84.81 191 LYS A O 1
ATOM 1568 N N . SER A 1 192 ? 28.536 -9.044 -11.799 1.00 85.00 192 SER A N 1
ATOM 1569 C CA . SER A 1 192 ? 29.482 -7.998 -12.212 1.00 85.00 192 SER A CA 1
ATOM 1570 C C . SER A 1 192 ? 28.792 -6.747 -12.763 1.00 85.00 192 SER A C 1
ATOM 1572 O O . SER A 1 192 ? 29.282 -5.647 -12.534 1.00 85.00 192 SER A O 1
ATOM 1574 N N . ASN A 1 193 ? 27.634 -6.891 -13.413 1.00 87.88 193 ASN A N 1
ATOM 1575 C CA . ASN A 1 193 ? 26.928 -5.783 -14.064 1.00 87.88 193 ASN A CA 1
ATOM 1576 C C . ASN A 1 193 ? 25.867 -5.138 -13.167 1.00 87.88 193 ASN A C 1
ATOM 1578 O O . ASN A 1 193 ? 25.505 -3.988 -13.393 1.00 87.88 193 ASN A O 1
ATOM 1582 N N . LYS A 1 194 ? 25.413 -5.822 -12.106 1.00 92.12 194 LYS A N 1
ATOM 1583 C CA . LYS A 1 194 ? 24.397 -5.300 -11.170 1.00 92.12 194 LYS A CA 1
ATOM 1584 C C . LYS A 1 194 ? 24.719 -3.913 -10.617 1.00 92.12 194 LYS A C 1
ATOM 1586 O O . LYS A 1 194 ? 23.801 -3.123 -10.426 1.00 92.12 194 LYS A O 1
ATOM 1591 N N . LYS A 1 195 ? 25.996 -3.626 -10.338 1.00 92.69 195 LYS A N 1
ATOM 1592 C CA . LYS A 1 195 ? 26.422 -2.318 -9.823 1.00 92.69 195 LYS A CA 1
ATOM 1593 C C . LYS A 1 195 ? 26.331 -1.231 -10.885 1.00 92.69 195 LYS A C 1
ATOM 1595 O O . LYS A 1 195 ? 25.717 -0.210 -10.615 1.00 92.69 195 LYS A O 1
ATOM 1600 N N . LYS A 1 196 ? 26.851 -1.492 -12.086 1.00 92.38 196 LYS A N 1
ATOM 1601 C CA . LYS A 1 196 ? 26.773 -0.551 -13.209 1.00 92.38 196 LYS A CA 1
ATOM 1602 C C . LYS A 1 196 ? 25.319 -0.228 -13.570 1.00 92.38 196 LYS A C 1
ATOM 1604 O O . LYS A 1 196 ? 24.957 0.938 -13.577 1.00 92.38 196 LYS A O 1
ATOM 1609 N N . VAL A 1 197 ? 24.483 -1.256 -13.739 1.00 93.56 197 VAL A N 1
ATOM 1610 C CA . VAL A 1 197 ? 23.046 -1.083 -14.019 1.00 93.56 197 VAL A CA 1
ATOM 1611 C C . VAL A 1 197 ? 22.366 -0.289 -12.904 1.00 93.56 197 VAL A C 1
ATOM 1613 O O . VAL A 1 197 ? 21.613 0.633 -13.177 1.00 93.56 197 VAL A O 1
ATOM 1616 N N . LEU A 1 198 ? 22.638 -0.601 -11.632 1.00 93.19 198 LEU A N 1
ATOM 1617 C CA . LEU A 1 198 ? 22.057 0.153 -10.520 1.00 93.19 198 LEU A CA 1
ATOM 1618 C C . LEU A 1 198 ? 22.473 1.629 -10.529 1.00 93.19 198 LEU A C 1
ATOM 1620 O O . LEU A 1 198 ? 21.646 2.480 -10.218 1.00 93.19 198 LEU A O 1
ATOM 1624 N N . ASP A 1 199 ? 23.730 1.930 -10.847 1.00 92.19 199 ASP A N 1
ATOM 1625 C CA . ASP A 1 199 ? 24.223 3.306 -10.897 1.00 92.19 199 ASP A CA 1
ATOM 1626 C C . ASP A 1 199 ? 23.552 4.088 -12.038 1.00 92.19 199 ASP A C 1
ATOM 1628 O O . ASP A 1 199 ? 23.068 5.191 -11.799 1.00 92.19 199 ASP A O 1
ATOM 1632 N N . GLU A 1 200 ? 23.399 3.479 -13.219 1.00 93.00 200 GLU A N 1
ATOM 1633 C CA . GLU A 1 200 ? 22.666 4.053 -14.361 1.00 93.00 200 GLU A CA 1
ATOM 1634 C C . GLU A 1 200 ? 21.180 4.288 -14.029 1.00 93.00 200 GLU A C 1
ATOM 1636 O O . GLU A 1 200 ? 20.618 5.335 -14.353 1.00 93.00 200 GLU A O 1
ATOM 1641 N N . LEU A 1 201 ? 20.534 3.351 -13.326 1.00 93.06 201 LEU A N 1
ATOM 1642 C CA . LEU A 1 201 ? 19.144 3.506 -12.891 1.00 93.06 201 LEU A CA 1
ATOM 1643 C C . LEU A 1 201 ? 18.985 4.568 -11.807 1.00 93.06 201 LEU A C 1
ATOM 1645 O O . LEU A 1 201 ? 18.060 5.370 -11.871 1.00 93.06 201 LEU A O 1
ATOM 1649 N N . ASN A 1 202 ? 19.881 4.604 -10.824 1.00 92.44 202 ASN A N 1
ATOM 1650 C CA . ASN A 1 202 ? 19.880 5.652 -9.812 1.00 92.44 202 ASN A CA 1
ATOM 1651 C C . ASN A 1 202 ? 20.106 7.032 -10.430 1.00 92.44 202 ASN A C 1
ATOM 1653 O O . ASN A 1 202 ? 19.508 7.996 -9.968 1.00 92.44 202 ASN A O 1
ATOM 1657 N N . GLU A 1 203 ? 20.924 7.137 -11.474 1.00 90.19 203 GLU A N 1
ATOM 1658 C CA . GLU A 1 203 ? 21.081 8.382 -12.217 1.00 90.19 203 GLU A CA 1
ATOM 1659 C C . GLU A 1 203 ? 19.794 8.752 -12.967 1.00 90.19 203 GLU A C 1
ATOM 1661 O O . GLU A 1 203 ? 19.282 9.854 -12.782 1.00 90.19 203 GLU A O 1
ATOM 1666 N N . TYR A 1 204 ? 19.222 7.829 -13.749 1.00 89.56 204 TYR A N 1
ATOM 1667 C CA . TYR A 1 204 ? 18.024 8.092 -14.554 1.00 89.56 204 TYR A CA 1
ATOM 1668 C C . TYR A 1 204 ? 16.790 8.430 -13.708 1.00 89.56 204 TYR A C 1
ATOM 1670 O O . TYR A 1 204 ? 16.075 9.391 -13.990 1.00 89.56 204 TYR A O 1
ATOM 1678 N N . PHE A 1 205 ? 16.532 7.634 -12.669 1.00 88.81 205 PHE A N 1
ATOM 1679 C CA . PHE A 1 205 ? 15.408 7.839 -11.756 1.00 88.81 205 PHE A CA 1
ATOM 1680 C C . PHE A 1 205 ? 15.715 8.876 -10.682 1.00 88.81 205 PHE A C 1
ATOM 1682 O O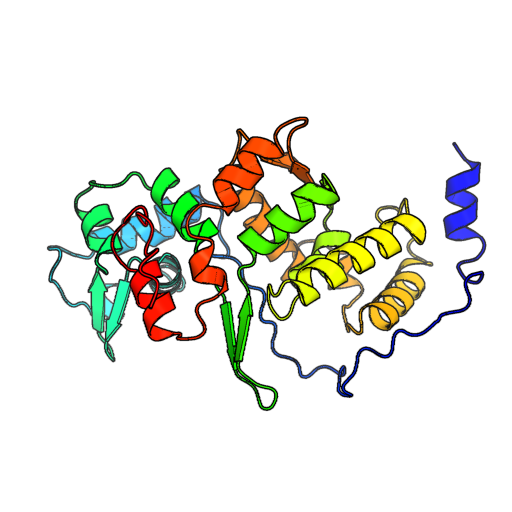 . PHE A 1 205 ? 14.832 9.174 -9.884 1.00 88.81 205 PHE A O 1
ATOM 1689 N N . GLU A 1 206 ? 16.941 9.407 -10.645 1.00 87.25 206 GLU A N 1
ATOM 1690 C CA . GLU A 1 206 ? 17.464 10.265 -9.588 1.00 87.25 206 GLU A CA 1
ATOM 1691 C C . GLU A 1 206 ? 17.163 9.667 -8.186 1.00 87.25 206 GLU A C 1
ATOM 1693 O O . GLU A 1 206 ? 16.520 10.250 -7.312 1.00 87.25 206 GLU A O 1
ATOM 1698 N N . THR A 1 207 ? 17.573 8.426 -7.968 1.00 88.75 207 THR A N 1
ATOM 1699 C CA . THR A 1 207 ? 17.431 7.716 -6.690 1.00 88.75 207 THR A CA 1
ATOM 1700 C C . THR A 1 207 ? 18.799 7.374 -6.115 1.00 88.75 207 THR A C 1
ATOM 1702 O O . THR A 1 207 ? 19.842 7.662 -6.695 1.00 88.75 207 THR A O 1
ATOM 1705 N N . ASN A 1 208 ? 18.823 6.780 -4.926 1.00 90.38 208 ASN A N 1
ATOM 1706 C CA . ASN A 1 208 ? 20.055 6.366 -4.257 1.00 90.38 208 ASN A CA 1
ATOM 1707 C C . ASN A 1 208 ? 19.933 4.959 -3.654 1.00 90.38 208 ASN A C 1
ATOM 1709 O O . ASN A 1 208 ? 20.445 4.701 -2.564 1.00 90.38 208 ASN A O 1
ATOM 1713 N N . TYR A 1 209 ? 19.230 4.057 -4.344 1.00 91.56 209 TYR A N 1
ATOM 1714 C CA . TYR A 1 209 ? 19.058 2.681 -3.891 1.00 91.56 209 TYR A CA 1
ATOM 1715 C C . TYR A 1 209 ? 20.390 1.940 -3.839 1.00 91.56 209 TYR A C 1
ATOM 1717 O O . TYR A 1 209 ? 21.273 2.137 -4.676 1.00 91.56 209 TYR A O 1
ATOM 1725 N N . SER A 1 210 ? 20.519 1.056 -2.856 1.00 92.56 210 SER A N 1
ATOM 1726 C CA . SER A 1 210 ? 21.665 0.165 -2.726 1.00 92.56 210 SER A CA 1
ATOM 1727 C C . SER A 1 210 ? 21.474 -1.134 -3.517 1.00 92.56 210 SER A C 1
ATOM 1729 O O . SER A 1 210 ? 20.367 -1.492 -3.922 1.00 92.56 210 SER A O 1
ATOM 1731 N N . ILE A 1 211 ? 22.564 -1.891 -3.698 1.00 92.19 211 ILE A N 1
ATOM 1732 C CA . ILE A 1 211 ? 22.502 -3.249 -4.267 1.00 92.19 211 ILE A CA 1
ATOM 1733 C C . ILE A 1 211 ? 21.550 -4.130 -3.458 1.00 92.19 211 ILE A C 1
ATOM 1735 O O . ILE A 1 211 ? 20.768 -4.876 -4.042 1.00 92.19 211 ILE A O 1
ATOM 1739 N N . THR A 1 212 ? 21.601 -4.020 -2.132 1.00 91.62 212 THR A N 1
ATOM 1740 C CA . THR A 1 212 ? 20.745 -4.773 -1.219 1.00 91.62 212 THR A CA 1
ATOM 1741 C C . THR A 1 212 ? 19.270 -4.455 -1.457 1.00 91.62 212 THR A C 1
ATOM 1743 O O . THR A 1 212 ? 18.473 -5.380 -1.583 1.00 91.62 212 THR A O 1
ATOM 1746 N N . ASP A 1 213 ? 18.899 -3.182 -1.629 1.00 91.62 213 ASP A N 1
ATOM 1747 C CA . ASP A 1 213 ? 17.499 -2.786 -1.853 1.00 91.62 213 ASP A CA 1
ATOM 1748 C C . ASP A 1 213 ? 16.878 -3.427 -3.102 1.00 91.62 213 ASP A C 1
ATOM 1750 O O . ASP A 1 213 ? 15.712 -3.823 -3.065 1.00 91.62 213 ASP A O 1
ATOM 1754 N N . VAL A 1 214 ? 17.649 -3.531 -4.191 1.00 93.19 214 VAL A N 1
ATOM 1755 C CA . VAL A 1 214 ? 17.154 -3.954 -5.515 1.00 93.19 214 VAL A CA 1
ATOM 1756 C C . VAL A 1 214 ? 17.355 -5.449 -5.773 1.00 93.19 214 VAL A C 1
ATOM 1758 O O . VAL A 1 214 ? 16.535 -6.082 -6.436 1.00 93.19 214 VAL A O 1
ATOM 1761 N N . TRP A 1 215 ? 18.439 -6.038 -5.267 1.00 91.75 215 TRP A N 1
ATOM 1762 C CA . TRP A 1 215 ? 18.862 -7.387 -5.656 1.00 91.75 215 TRP A CA 1
ATOM 1763 C C . TRP A 1 215 ? 18.791 -8.425 -4.543 1.00 91.75 215 TRP A C 1
ATOM 1765 O O . TRP A 1 215 ? 18.908 -9.619 -4.834 1.00 91.75 215 TRP A O 1
ATOM 1775 N N . GLU A 1 216 ? 18.626 -8.004 -3.291 1.00 89.31 216 GLU A N 1
ATOM 1776 C CA . GLU A 1 216 ? 18.540 -8.904 -2.145 1.00 89.31 216 GLU A CA 1
ATOM 1777 C C . GLU A 1 216 ? 17.108 -8.985 -1.606 1.00 89.31 216 GLU A C 1
ATOM 1779 O O . GLU A 1 216 ? 16.255 -8.126 -1.831 1.00 89.31 216 GLU A O 1
ATOM 1784 N N . LYS A 1 217 ? 16.819 -10.087 -0.912 1.00 87.31 217 LYS A N 1
ATOM 1785 C CA . LYS A 1 217 ? 15.515 -10.327 -0.281 1.00 87.31 217 LYS A CA 1
ATOM 1786 C C . LYS A 1 217 ? 15.545 -9.879 1.176 1.00 87.31 217 LYS A C 1
ATOM 1788 O O . LYS A 1 217 ? 16.615 -9.743 1.758 1.00 87.31 217 LYS A O 1
ATOM 1793 N N . LYS A 1 218 ? 14.360 -9.757 1.787 1.00 86.25 218 LYS A N 1
ATOM 1794 C CA . LYS A 1 218 ? 14.185 -9.391 3.209 1.00 86.25 218 LYS A CA 1
ATOM 1795 C C . LYS A 1 218 ? 14.665 -7.973 3.552 1.00 86.25 218 LYS A C 1
ATOM 1797 O O . LYS A 1 218 ? 14.978 -7.685 4.703 1.00 86.25 218 LYS A O 1
ATOM 1802 N N . THR A 1 219 ? 14.694 -7.083 2.566 1.00 91.50 219 THR A N 1
ATOM 1803 C CA . THR A 1 219 ? 14.881 -5.643 2.776 1.00 91.50 219 THR A CA 1
ATOM 1804 C C . THR A 1 219 ? 13.545 -4.960 3.046 1.00 91.50 219 THR A C 1
ATOM 1806 O O . THR A 1 219 ? 12.483 -5.508 2.745 1.00 91.50 219 THR A O 1
ATOM 1809 N N . THR A 1 220 ? 13.572 -3.731 3.564 1.00 91.25 220 THR A N 1
ATOM 1810 C CA . THR A 1 220 ? 12.354 -2.926 3.748 1.00 91.25 220 THR A CA 1
ATOM 1811 C C . THR A 1 220 ? 11.587 -2.755 2.437 1.00 91.25 220 THR A C 1
ATOM 1813 O O . THR A 1 220 ? 10.368 -2.903 2.421 1.00 91.25 220 THR A O 1
ATOM 1816 N N . VAL A 1 221 ? 12.289 -2.501 1.327 1.00 92.88 221 VAL A N 1
ATOM 1817 C CA . VAL A 1 221 ? 11.680 -2.335 -0.003 1.00 92.88 221 VAL A CA 1
ATOM 1818 C C . VAL A 1 221 ? 11.030 -3.635 -0.476 1.00 92.88 221 VAL A C 1
ATOM 1820 O O . VAL A 1 221 ? 9.881 -3.638 -0.920 1.00 92.88 221 VAL A O 1
ATOM 1823 N N . ASN A 1 222 ? 11.733 -4.758 -0.313 1.00 94.62 222 ASN A N 1
ATOM 1824 C CA . ASN A 1 222 ? 11.217 -6.073 -0.670 1.00 94.62 222 ASN A CA 1
ATOM 1825 C C . ASN A 1 222 ? 9.984 -6.455 0.164 1.00 94.62 222 ASN A C 1
ATOM 1827 O O . ASN A 1 222 ? 8.992 -6.925 -0.389 1.00 94.62 222 ASN A O 1
ATOM 1831 N N . ASN A 1 223 ? 10.006 -6.193 1.472 1.00 94.50 223 ASN A N 1
ATOM 1832 C CA . ASN A 1 223 ? 8.865 -6.445 2.351 1.00 94.50 223 ASN A CA 1
ATOM 1833 C C . ASN A 1 223 ? 7.658 -5.581 1.955 1.00 94.50 223 ASN A C 1
ATOM 1835 O O . ASN A 1 223 ? 6.548 -6.097 1.855 1.00 94.50 223 ASN A O 1
ATOM 1839 N N . GLN A 1 224 ? 7.870 -4.295 1.651 1.00 95.31 224 GLN A N 1
ATOM 1840 C CA . GLN A 1 224 ? 6.811 -3.401 1.168 1.00 95.31 224 GLN A CA 1
ATOM 1841 C C . GLN A 1 224 ? 6.181 -3.917 -0.130 1.00 95.31 224 GLN A C 1
ATOM 1843 O O . GLN A 1 224 ? 4.958 -3.955 -0.221 1.00 95.31 224 GLN A O 1
ATOM 1848 N N . PHE A 1 225 ? 6.981 -4.396 -1.089 1.00 96.69 225 PHE A N 1
ATOM 1849 C CA . PHE A 1 225 ? 6.455 -5.030 -2.301 1.00 96.69 225 PHE A CA 1
ATOM 1850 C C . PHE A 1 225 ? 5.599 -6.264 -1.989 1.00 96.69 225 PHE A C 1
ATOM 1852 O O . PHE A 1 225 ? 4.510 -6.415 -2.539 1.00 96.69 225 PHE A O 1
ATOM 1859 N N . ILE A 1 226 ? 6.062 -7.131 -1.081 1.00 96.25 226 ILE A N 1
ATOM 1860 C CA . ILE A 1 226 ? 5.330 -8.340 -0.680 1.00 96.25 226 ILE A CA 1
ATOM 1861 C C . ILE A 1 226 ? 3.973 -7.975 -0.069 1.00 96.25 226 ILE A C 1
ATOM 1863 O O . ILE A 1 226 ? 2.960 -8.528 -0.495 1.00 96.25 226 ILE A O 1
ATOM 1867 N N . TYR A 1 227 ? 3.930 -7.042 0.887 1.00 96.44 227 TYR A N 1
ATOM 1868 C CA . TYR A 1 227 ? 2.672 -6.607 1.502 1.00 96.44 227 TYR A CA 1
ATOM 1869 C C . TYR A 1 227 ? 1.748 -5.944 0.484 1.00 96.44 227 TYR A C 1
ATOM 1871 O O . TYR A 1 227 ? 0.580 -6.307 0.385 1.00 96.44 227 TYR A O 1
ATOM 1879 N N . PHE A 1 228 ? 2.286 -5.041 -0.336 1.00 97.62 228 PHE A N 1
ATOM 1880 C CA . PHE A 1 228 ? 1.532 -4.342 -1.371 1.00 97.62 228 PHE A CA 1
ATOM 1881 C C . PHE A 1 228 ? 0.873 -5.309 -2.360 1.00 97.62 228 PHE A C 1
ATOM 1883 O O . PHE A 1 228 ? -0.326 -5.222 -2.621 1.00 97.62 228 PHE A O 1
ATOM 1890 N N . ARG A 1 229 ? 1.636 -6.292 -2.846 1.00 96.75 229 ARG A N 1
ATOM 1891 C CA . ARG A 1 229 ? 1.136 -7.357 -3.715 1.00 96.75 229 ARG A CA 1
ATOM 1892 C C . ARG A 1 229 ? 0.077 -8.217 -3.021 1.00 96.75 229 ARG A C 1
ATOM 1894 O O . ARG A 1 229 ? -0.951 -8.503 -3.626 1.00 96.75 229 ARG A O 1
ATOM 1901 N N . ASN A 1 230 ? 0.310 -8.623 -1.773 1.00 96.12 230 ASN A N 1
ATOM 1902 C CA . ASN A 1 230 ? -0.643 -9.436 -1.008 1.00 96.12 230 ASN A CA 1
ATOM 1903 C C . ASN A 1 230 ? -1.958 -8.689 -0.724 1.00 96.12 230 ASN A C 1
ATOM 1905 O O . ASN A 1 230 ? -3.000 -9.313 -0.574 1.00 96.12 230 ASN A O 1
ATOM 1909 N N . HIS A 1 231 ? -1.935 -7.360 -0.633 1.00 97.81 231 HIS A N 1
ATOM 1910 C CA . HIS A 1 231 ? -3.162 -6.570 -0.537 1.00 97.81 231 HIS A CA 1
ATOM 1911 C C . HIS A 1 231 ? -3.889 -6.518 -1.883 1.00 97.81 231 HIS A C 1
ATOM 1913 O O . HIS A 1 231 ? -5.090 -6.766 -1.950 1.00 97.81 231 HIS A O 1
ATOM 1919 N N . LEU A 1 232 ? -3.156 -6.263 -2.972 1.00 97.94 232 LEU A N 1
ATOM 1920 C CA . LEU A 1 232 ? -3.729 -6.212 -4.319 1.00 97.94 232 LEU A CA 1
ATOM 1921 C C . LEU A 1 232 ? -4.328 -7.552 -4.765 1.00 97.94 232 LEU A C 1
ATOM 1923 O O . LEU A 1 232 ? -5.291 -7.551 -5.529 1.00 97.94 232 LEU A O 1
ATOM 1927 N N . SER A 1 233 ? -3.838 -8.684 -4.248 1.00 96.56 233 SER A N 1
ATOM 1928 C CA . SER A 1 233 ? -4.407 -10.006 -4.540 1.00 96.56 233 SER A CA 1
ATOM 1929 C C . SER A 1 233 ? -5.834 -10.204 -4.025 1.00 96.56 233 SER A C 1
ATOM 1931 O O . SER A 1 233 ? -6.498 -11.152 -4.435 1.00 96.56 233 SER A O 1
ATOM 1933 N N . LEU A 1 234 ? -6.331 -9.323 -3.149 1.00 97.44 234 LEU A N 1
ATOM 1934 C CA . LEU A 1 234 ? -7.742 -9.317 -2.757 1.00 97.44 234 LEU A CA 1
ATOM 1935 C C . LEU A 1 234 ? -8.656 -8.946 -3.934 1.00 97.44 234 LEU A C 1
ATOM 1937 O O . LEU A 1 234 ? -9.809 -9.369 -3.975 1.00 97.44 234 LEU A O 1
ATOM 1941 N N . LEU A 1 235 ? -8.153 -8.214 -4.933 1.00 97.44 235 LEU A N 1
ATOM 1942 C CA . LEU A 1 235 ? -8.872 -7.897 -6.170 1.00 97.44 235 LEU A CA 1
ATOM 1943 C C . LEU A 1 235 ? -8.789 -9.054 -7.181 1.00 97.44 235 LEU A C 1
ATOM 1945 O O . LEU A 1 235 ? -8.516 -8.824 -8.355 1.00 97.44 235 LEU A O 1
ATOM 1949 N N . LYS A 1 236 ? -9.022 -10.294 -6.737 1.00 95.44 236 LYS A N 1
ATOM 1950 C CA . LYS A 1 236 ? -8.787 -11.543 -7.493 1.00 95.44 236 LYS A CA 1
ATOM 1951 C C . LYS A 1 236 ? -9.459 -11.627 -8.871 1.00 95.44 236 LYS A C 1
ATOM 1953 O O . LYS A 1 236 ? -8.982 -12.351 -9.734 1.00 95.44 236 LYS A O 1
ATOM 1958 N N . ASP A 1 237 ? -10.545 -10.885 -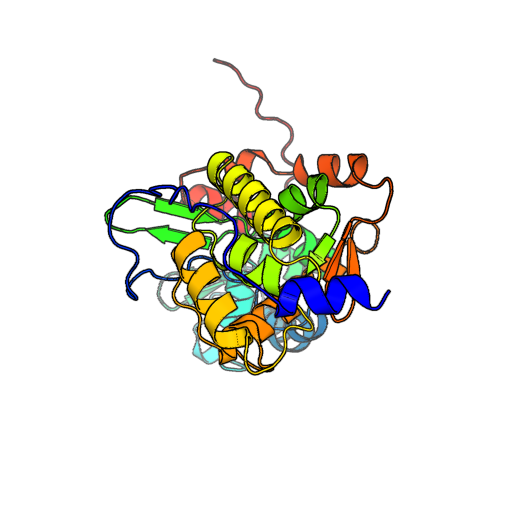9.088 1.00 95.88 237 ASP A N 1
ATOM 1959 C CA . ASP A 1 237 ? -11.269 -10.856 -10.369 1.00 95.88 237 ASP A CA 1
ATOM 1960 C C . ASP A 1 237 ? -10.652 -9.884 -11.393 1.00 95.88 237 ASP A C 1
ATOM 1962 O O . ASP A 1 237 ? -11.048 -9.868 -12.563 1.00 95.88 237 ASP A O 1
ATOM 1966 N N . LEU A 1 238 ? -9.691 -9.066 -10.953 1.00 97.75 238 LEU A N 1
ATOM 1967 C CA . LEU A 1 238 ? -9.005 -8.042 -11.743 1.00 97.75 238 LEU A CA 1
ATOM 1968 C C . LEU A 1 238 ? -7.490 -8.234 -11.755 1.00 97.75 238 LEU A C 1
ATOM 1970 O O . LEU A 1 238 ? -6.856 -7.958 -12.768 1.00 97.75 238 LEU A O 1
ATOM 1974 N N . ILE A 1 239 ? -6.910 -8.667 -10.637 1.00 98.25 239 ILE A N 1
ATOM 1975 C CA . ILE A 1 239 ? -5.471 -8.694 -10.405 1.00 98.25 239 ILE A CA 1
ATOM 1976 C C . ILE A 1 239 ? -5.021 -10.118 -10.107 1.00 98.25 239 ILE A C 1
ATOM 1978 O O . ILE A 1 239 ? -5.480 -10.750 -9.156 1.00 98.25 239 ILE A O 1
ATOM 1982 N N . GLU A 1 240 ? -4.065 -10.587 -10.897 1.00 97.31 240 GLU A N 1
ATOM 1983 C CA . GLU A 1 240 ? -3.310 -11.805 -10.640 1.00 97.31 240 GLU A CA 1
ATOM 1984 C C . GLU A 1 240 ? -1.962 -11.427 -10.023 1.00 97.31 240 GLU A C 1
ATOM 1986 O O . GLU A 1 240 ? -1.297 -10.485 -10.463 1.00 97.31 240 GLU A O 1
ATOM 1991 N N . VAL A 1 241 ? -1.534 -12.161 -9.000 1.00 95.62 241 VAL A N 1
ATOM 1992 C CA . VAL A 1 241 ? -0.219 -11.965 -8.394 1.00 95.62 241 VAL A CA 1
ATOM 1993 C C . VAL A 1 241 ? 0.557 -13.268 -8.366 1.00 95.62 241 VAL A C 1
ATOM 1995 O O . VAL A 1 241 ? 0.012 -14.329 -8.071 1.00 95.62 241 VAL A O 1
ATOM 1998 N N . ASP A 1 242 ? 1.858 -13.178 -8.610 1.00 91.50 242 ASP A N 1
ATOM 1999 C CA . ASP A 1 242 ? 2.790 -14.279 -8.395 1.00 91.50 242 ASP A CA 1
ATOM 2000 C C . ASP A 1 242 ? 3.981 -13.815 -7.549 1.00 91.50 242 ASP A C 1
ATOM 2002 O O . ASP A 1 242 ? 4.057 -12.674 -7.090 1.00 91.50 242 ASP A O 1
ATOM 2006 N N . THR A 1 243 ? 4.944 -14.706 -7.310 1.00 87.00 243 THR A N 1
ATOM 2007 C CA . THR A 1 243 ? 6.108 -14.387 -6.468 1.00 87.00 243 THR A CA 1
ATOM 2008 C C . THR A 1 243 ? 6.975 -13.237 -6.999 1.00 87.00 243 THR A C 1
ATOM 2010 O O . THR A 1 243 ? 7.734 -12.665 -6.212 1.00 87.00 243 THR A O 1
ATOM 2013 N N . LYS A 1 244 ? 6.837 -12.863 -8.275 1.00 89.94 244 LYS A N 1
ATOM 2014 C CA . LYS A 1 244 ? 7.681 -11.895 -8.982 1.00 89.94 244 LYS A CA 1
ATOM 2015 C C . LYS A 1 244 ? 6.938 -10.642 -9.444 1.00 89.94 244 LYS A C 1
ATOM 2017 O O . LYS A 1 244 ? 7.581 -9.619 -9.661 1.00 89.94 244 LYS A O 1
ATOM 2022 N N . SER A 1 245 ? 5.618 -10.704 -9.598 1.00 94.69 245 SER A N 1
ATOM 2023 C CA . SER A 1 245 ? 4.867 -9.675 -10.311 1.00 94.69 245 SER A CA 1
ATOM 2024 C C . SER A 1 245 ? 3.421 -9.504 -9.846 1.00 94.69 245 SER A C 1
ATOM 2026 O O . SER A 1 245 ? 2.820 -10.384 -9.226 1.00 94.69 245 SER A O 1
ATOM 2028 N N . ILE A 1 246 ? 2.882 -8.331 -10.170 1.00 98.19 246 ILE A N 1
ATOM 2029 C CA . ILE A 1 246 ? 1.468 -7.960 -10.095 1.00 98.19 246 ILE A CA 1
ATOM 2030 C C . ILE A 1 246 ? 0.986 -7.793 -11.537 1.00 98.19 246 ILE A C 1
ATOM 2032 O O . ILE A 1 246 ? 1.653 -7.113 -12.317 1.00 98.19 246 ILE A O 1
ATOM 2036 N N . LYS A 1 247 ? -0.145 -8.394 -11.911 1.00 98.44 247 LYS A N 1
ATOM 2037 C CA . LYS A 1 247 ? -0.666 -8.379 -13.283 1.00 98.44 247 LYS A CA 1
ATOM 2038 C C . LYS A 1 247 ? -2.146 -8.033 -13.314 1.00 98.44 247 LYS A C 1
ATOM 2040 O O . LYS A 1 247 ? -2.915 -8.502 -12.484 1.00 98.44 247 LYS A O 1
ATOM 2045 N N . LEU A 1 248 ? -2.546 -7.250 -14.308 1.00 98.50 248 LEU A N 1
ATOM 2046 C CA . LEU A 1 248 ? -3.943 -7.105 -14.694 1.00 98.50 248 LEU A CA 1
ATOM 2047 C C . LEU A 1 248 ? -4.365 -8.355 -15.470 1.00 98.50 248 LEU A C 1
ATOM 2049 O O . LEU A 1 248 ? -3.710 -8.732 -16.442 1.00 98.50 248 LEU A O 1
ATOM 2053 N N . ILE A 1 249 ? -5.465 -8.978 -15.058 1.00 98.19 249 ILE A N 1
ATOM 2054 C CA . ILE A 1 249 ? -6.054 -10.108 -15.779 1.00 98.19 249 ILE A CA 1
ATOM 2055 C C . ILE A 1 249 ? -6.469 -9.639 -17.190 1.00 98.19 249 ILE A C 1
ATOM 2057 O O . ILE A 1 249 ? -7.051 -8.556 -17.323 1.00 98.19 249 ILE A O 1
ATOM 2061 N N . PRO A 1 250 ? -6.201 -10.422 -18.255 1.00 97.56 250 PRO A N 1
ATOM 2062 C CA . PRO A 1 250 ? -6.547 -10.036 -19.621 1.00 97.56 250 PRO A CA 1
ATOM 2063 C C . PRO A 1 250 ? -8.021 -9.640 -19.788 1.00 97.56 250 PRO A C 1
ATOM 2065 O O . PRO A 1 250 ? -8.916 -10.304 -19.262 1.00 97.56 250 PRO A O 1
ATOM 2068 N N . ASN A 1 251 ? -8.274 -8.585 -20.569 1.00 97.00 251 ASN A N 1
ATOM 2069 C CA . ASN A 1 251 ? -9.610 -8.055 -20.883 1.00 97.00 251 ASN A CA 1
ATOM 2070 C C . ASN A 1 251 ? -10.388 -7.490 -19.675 1.00 97.00 251 ASN A C 1
ATOM 2072 O O . ASN A 1 251 ? -11.616 -7.371 -19.719 1.00 97.00 251 ASN A O 1
ATOM 2076 N N . LYS A 1 252 ? -9.702 -7.143 -18.577 1.00 98.00 252 LYS A N 1
ATOM 2077 C CA . LYS A 1 252 ? -10.308 -6.540 -17.375 1.00 98.00 252 LYS A CA 1
ATOM 2078 C C . LYS A 1 252 ? -10.134 -5.027 -17.272 1.00 98.00 252 LYS A C 1
ATOM 2080 O O . LYS A 1 252 ? -10.540 -4.435 -16.275 1.00 98.00 252 LYS A O 1
ATOM 2085 N N . GLU A 1 253 ? -9.606 -4.371 -18.302 1.00 98.12 253 GLU A N 1
ATOM 2086 C CA . GLU A 1 253 ? -9.360 -2.926 -18.332 1.00 98.12 253 GLU A CA 1
ATOM 2087 C C . GLU A 1 253 ? -10.626 -2.120 -18.040 1.00 98.12 253 GLU A C 1
ATOM 2089 O O . GLU A 1 253 ? -10.583 -1.180 -17.252 1.00 98.12 253 GLU A O 1
ATOM 2094 N N . GLY A 1 254 ? -11.758 -2.496 -18.643 1.00 97.81 254 GLY A N 1
ATOM 2095 C CA . GLY A 1 254 ? -13.037 -1.820 -18.412 1.00 97.81 254 GLY A CA 1
ATOM 2096 C C . GLY A 1 254 ? -13.481 -1.912 -16.952 1.00 97.81 254 GLY A C 1
ATOM 2097 O O . GLY A 1 254 ? -13.818 -0.901 -16.345 1.00 97.81 254 GLY A O 1
ATOM 2098 N N . GLN A 1 255 ? -13.392 -3.106 -16.358 1.00 97.94 255 GLN A N 1
ATOM 2099 C CA . GLN A 1 255 ? -13.768 -3.330 -14.959 1.00 97.94 255 GLN A CA 1
ATOM 2100 C C . GLN A 1 255 ? -12.830 -2.591 -13.996 1.00 97.94 255 GLN A C 1
ATOM 2102 O O . GLN A 1 255 ? -13.288 -2.010 -13.014 1.00 97.94 255 GLN A O 1
ATOM 2107 N N . LEU A 1 256 ? -11.529 -2.553 -14.300 1.00 97.81 256 LEU A N 1
ATOM 2108 C CA . LEU A 1 256 ? -10.562 -1.799 -13.511 1.00 97.81 256 LEU A CA 1
ATOM 2109 C C . LEU A 1 256 ? -10.798 -0.283 -13.608 1.00 97.81 256 LEU A C 1
ATOM 2111 O O . LEU A 1 256 ? -10.712 0.407 -12.595 1.00 97.81 256 LEU A O 1
ATOM 2115 N N . ARG A 1 257 ? -11.161 0.242 -14.787 1.00 97.75 257 ARG A N 1
ATOM 2116 C CA . ARG A 1 257 ? -11.572 1.649 -14.942 1.00 97.75 257 ARG A CA 1
ATOM 2117 C C . ARG A 1 257 ? -12.821 1.963 -14.122 1.00 97.75 257 ARG A C 1
ATOM 2119 O O . ARG A 1 257 ? -12.833 2.977 -13.439 1.00 97.75 257 ARG A O 1
ATOM 2126 N N . THR A 1 258 ? -13.822 1.082 -14.120 1.00 96.81 258 THR A N 1
ATOM 2127 C CA . THR A 1 258 ? -15.014 1.228 -13.266 1.00 96.81 258 THR A CA 1
ATOM 2128 C C . THR A 1 258 ? -14.675 1.177 -11.777 1.00 96.81 258 THR A C 1
ATOM 2130 O O . THR A 1 258 ? -15.300 1.869 -10.978 1.00 96.81 258 THR A O 1
ATOM 2133 N N . LEU A 1 259 ? -13.697 0.363 -11.371 1.00 95.62 259 LEU A N 1
ATOM 2134 C CA . LEU A 1 259 ? -13.232 0.352 -9.985 1.00 95.62 259 LEU A CA 1
ATOM 2135 C C . LEU A 1 259 ? -12.558 1.678 -9.622 1.00 95.62 259 LEU A C 1
ATOM 2137 O O . LEU A 1 259 ? -12.850 2.235 -8.570 1.00 95.62 259 LEU A O 1
ATOM 2141 N N . LEU A 1 260 ? -11.692 2.191 -10.499 1.00 95.31 260 LEU A N 1
ATOM 2142 C CA . LEU A 1 260 ? -11.001 3.460 -10.294 1.00 95.31 260 LEU A CA 1
ATOM 2143 C C . LEU A 1 260 ? -11.957 4.658 -10.338 1.00 95.31 260 LEU A C 1
ATOM 2145 O O . LEU A 1 260 ? -11.767 5.581 -9.562 1.00 95.31 260 LEU A O 1
ATOM 2149 N N . SER A 1 261 ? -13.023 4.653 -11.136 1.00 94.44 261 SER A N 1
ATOM 2150 C CA . SER A 1 261 ? -13.988 5.765 -11.117 1.00 94.44 261 SER A CA 1
ATOM 2151 C C . SER A 1 261 ? -14.723 5.897 -9.775 1.00 94.44 261 SER A C 1
ATOM 2153 O O . SER A 1 261 ? -15.278 6.950 -9.471 1.00 94.44 261 SER A O 1
ATOM 2155 N N . LYS A 1 262 ? -14.740 4.842 -8.944 1.00 91.00 262 LYS A N 1
ATOM 2156 C CA . LYS A 1 262 ? -15.254 4.942 -7.573 1.00 91.00 262 LYS A CA 1
ATOM 2157 C C . LYS A 1 262 ? -14.305 5.789 -6.737 1.00 91.00 262 LYS A C 1
ATOM 2159 O O . LYS A 1 262 ? -13.101 5.529 -6.697 1.0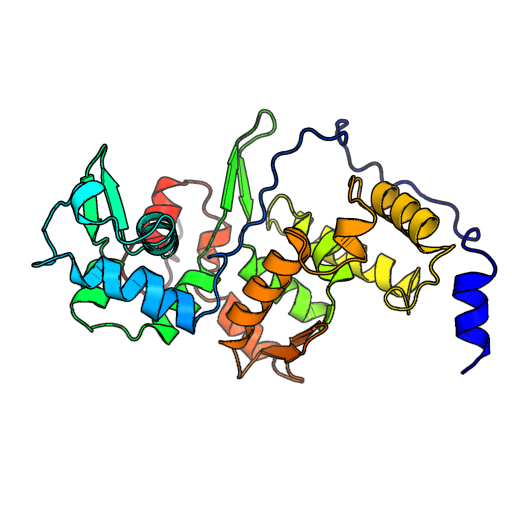0 91.00 262 LYS A O 1
ATOM 2164 N N . ASP A 1 263 ? -14.881 6.783 -6.068 1.00 86.31 263 ASP A N 1
ATOM 2165 C CA . ASP A 1 263 ? -14.177 7.712 -5.185 1.00 86.31 263 ASP A CA 1
ATOM 2166 C C . ASP A 1 263 ? -13.004 8.451 -5.862 1.00 86.31 263 ASP A C 1
ATOM 2168 O O . ASP A 1 263 ? -12.098 8.927 -5.187 1.00 86.31 263 ASP A O 1
ATOM 2172 N N . GLU A 1 264 ? -13.017 8.580 -7.196 1.00 91.56 264 GLU A N 1
ATOM 2173 C CA . GLU A 1 264 ? -11.979 9.292 -7.961 1.00 91.56 264 GLU A CA 1
ATOM 2174 C C . GLU A 1 264 ? -11.826 10.750 -7.515 1.00 91.56 264 GLU A C 1
ATOM 2176 O O . GLU A 1 264 ? -10.716 11.271 -7.475 1.00 91.56 264 GLU A O 1
ATOM 2181 N N . ALA A 1 265 ? -12.926 11.378 -7.090 1.00 90.88 265 ALA A N 1
ATOM 2182 C CA . ALA A 1 265 ? -12.919 12.734 -6.555 1.00 90.88 265 ALA A CA 1
ATOM 2183 C C . ALA A 1 265 ? -11.974 12.912 -5.352 1.00 90.88 265 ALA A C 1
ATOM 2185 O O . ALA A 1 265 ? -11.482 14.018 -5.146 1.00 90.88 265 ALA A O 1
ATOM 2186 N N . LEU A 1 266 ? -11.669 11.845 -4.595 1.00 91.94 266 LEU A N 1
ATOM 2187 C CA . LEU A 1 266 ? -10.701 11.914 -3.495 1.00 91.94 266 LEU A CA 1
ATOM 2188 C C . LEU A 1 266 ? -9.295 12.275 -3.971 1.00 91.94 266 LEU A C 1
ATOM 2190 O O . LEU A 1 266 ? -8.556 12.906 -3.227 1.00 91.94 266 LEU A O 1
ATOM 2194 N N . GLU A 1 267 ? -8.919 11.898 -5.194 1.00 92.69 267 GLU A N 1
ATOM 2195 C CA . GLU A 1 267 ? -7.588 12.206 -5.728 1.00 92.69 267 GLU A CA 1
ATOM 2196 C C . GLU A 1 267 ? -7.403 13.697 -6.037 1.00 92.69 267 GLU A C 1
ATOM 2198 O O . GLU A 1 267 ? -6.268 14.140 -6.183 1.00 92.69 267 GLU A O 1
ATOM 2203 N N . ASN A 1 268 ? -8.501 14.461 -6.087 1.00 90.81 268 ASN A N 1
ATOM 2204 C CA . ASN A 1 268 ? -8.502 15.909 -6.298 1.00 90.81 268 ASN A CA 1
ATOM 2205 C C . ASN A 1 268 ? -8.686 16.704 -4.991 1.00 90.81 268 ASN A C 1
ATOM 2207 O O . ASN A 1 268 ? -8.728 17.931 -5.028 1.00 90.81 268 ASN A O 1
ATOM 2211 N N . GLU A 1 269 ? -8.846 16.036 -3.844 1.00 92.62 269 GLU A N 1
ATOM 2212 C CA . GLU A 1 269 ? -9.003 16.706 -2.554 1.00 92.62 269 GLU A CA 1
ATOM 2213 C C . GLU A 1 269 ? -7.632 17.024 -1.944 1.00 92.62 269 GLU A C 1
ATOM 2215 O O . GLU A 1 269 ? -6.840 16.139 -1.613 1.00 92.62 269 GLU A O 1
ATOM 2220 N N . GLU A 1 270 ? -7.365 18.311 -1.748 1.00 89.19 270 GLU A N 1
ATOM 2221 C CA . GLU A 1 270 ? -6.112 18.802 -1.179 1.00 89.19 270 GLU A CA 1
ATOM 2222 C C . GLU A 1 270 ? -6.196 19.003 0.339 1.00 89.19 270 GLU A C 1
ATOM 2224 O O . GLU A 1 270 ? -5.166 19.094 1.012 1.00 89.19 270 GLU A O 1
ATOM 2229 N N . ASN A 1 271 ? -7.393 19.053 0.926 1.00 90.94 271 ASN A N 1
ATOM 2230 C CA . ASN A 1 271 ? -7.597 19.227 2.357 1.00 90.94 271 ASN A CA 1
ATOM 2231 C C . ASN A 1 271 ? -7.451 17.890 3.107 1.00 90.94 271 ASN A C 1
ATOM 2233 O O . ASN A 1 271 ? -8.207 16.941 2.916 1.00 90.94 271 ASN A O 1
ATOM 2237 N N . GLU A 1 272 ? -6.479 17.816 4.024 1.00 91.50 272 GLU A N 1
ATOM 2238 C CA . GLU A 1 272 ? -6.209 16.591 4.795 1.00 91.50 272 GLU A CA 1
ATOM 2239 C C . GLU A 1 272 ? -7.363 16.194 5.715 1.00 91.50 272 GLU A C 1
ATOM 2241 O O . GLU A 1 272 ? -7.615 15.004 5.894 1.00 91.50 272 GLU A O 1
ATOM 2246 N N . SER A 1 273 ? -8.053 17.169 6.304 1.00 91.00 273 SER A N 1
ATOM 2247 C CA . SER A 1 273 ? -9.183 16.900 7.190 1.00 91.00 273 SER A CA 1
ATOM 2248 C C . SER A 1 273 ? -10.335 16.278 6.410 1.00 91.00 273 SER A C 1
ATOM 2250 O O . SER A 1 273 ? -10.861 15.261 6.852 1.00 91.00 273 SER A O 1
ATOM 2252 N N . ASN A 1 274 ? -10.646 16.804 5.221 1.00 92.38 274 ASN A N 1
ATOM 2253 C CA . ASN A 1 274 ? -11.671 16.235 4.341 1.00 92.38 274 ASN A CA 1
ATOM 2254 C C . ASN A 1 274 ? -11.295 14.814 3.897 1.00 92.38 274 ASN A C 1
ATOM 2256 O O . ASN A 1 274 ? -12.113 13.899 3.986 1.00 92.38 274 ASN A O 1
ATOM 2260 N N . LEU A 1 275 ? -10.037 14.595 3.490 1.00 93.44 275 LEU A N 1
ATOM 2261 C CA . LEU A 1 275 ? -9.541 13.259 3.142 1.00 93.44 275 LEU A CA 1
ATOM 2262 C C . LEU A 1 275 ? -9.701 12.271 4.302 1.00 93.44 275 LEU A C 1
ATOM 2264 O O . LEU A 1 275 ? -10.201 11.163 4.109 1.00 93.44 275 LEU A O 1
ATOM 2268 N N . LYS A 1 276 ? -9.298 12.666 5.517 1.00 92.81 276 LYS A N 1
ATOM 2269 C CA . LYS A 1 276 ? -9.440 11.833 6.720 1.00 92.81 276 LYS A CA 1
ATOM 2270 C C . LYS A 1 276 ? -10.899 11.578 7.069 1.00 92.81 276 LYS A C 1
ATOM 2272 O O . LYS A 1 276 ? -11.228 10.463 7.463 1.00 92.81 276 LYS A O 1
ATOM 2277 N N . GLU A 1 277 ? -11.766 12.573 6.924 1.00 92.06 277 GLU A N 1
ATOM 2278 C CA . GLU A 1 277 ? -13.196 12.431 7.185 1.00 92.06 277 GLU A CA 1
ATOM 2279 C C . GLU A 1 277 ? -13.832 11.419 6.233 1.00 92.06 277 GLU A C 1
ATOM 2281 O O . GLU A 1 277 ? -14.519 10.511 6.692 1.00 92.06 277 GLU A O 1
ATOM 2286 N N . VAL A 1 278 ? -13.549 11.496 4.929 1.00 92.12 278 VAL A N 1
ATOM 2287 C CA . VAL A 1 278 ? -14.057 10.513 3.960 1.00 92.12 278 VAL A CA 1
ATOM 2288 C C . VAL A 1 278 ? -13.448 9.128 4.197 1.00 92.12 278 VAL A C 1
ATOM 2290 O O . VAL A 1 278 ? -14.148 8.120 4.090 1.00 92.12 278 VAL A O 1
ATOM 2293 N N . TYR A 1 279 ? -12.160 9.061 4.540 1.00 94.50 279 TYR A N 1
ATOM 2294 C CA . TYR A 1 279 ? -11.451 7.804 4.776 1.00 94.50 279 TYR A CA 1
ATOM 2295 C C . TYR A 1 279 ? -11.932 7.067 6.034 1.00 94.50 279 TYR A C 1
ATOM 2297 O O . TYR A 1 279 ? -12.116 5.853 6.005 1.00 94.50 279 TYR A O 1
ATOM 2305 N N . CYS A 1 280 ? -12.151 7.782 7.138 1.00 93.75 280 CYS A N 1
ATOM 2306 C CA . CYS A 1 280 ? -12.635 7.222 8.406 1.00 93.75 280 CYS A CA 1
ATOM 2307 C C . CYS A 1 280 ? -14.172 7.208 8.510 1.00 93.75 280 CYS A C 1
ATOM 2309 O O . CYS A 1 280 ? -14.740 6.646 9.454 1.00 93.75 280 CYS A O 1
ATOM 2311 N N . GLY A 1 281 ? -14.841 7.886 7.579 1.00 86.81 281 GLY A N 1
ATOM 2312 C CA . GLY A 1 281 ? -16.275 8.108 7.550 1.00 86.81 281 GLY A CA 1
ATOM 2313 C C . GLY A 1 281 ? -17.070 6.892 7.103 1.00 86.81 281 GLY A C 1
ATOM 2314 O O . GLY A 1 281 ? -16.574 5.776 6.956 1.00 86.81 281 GLY A O 1
ATOM 2315 N N . ASN A 1 282 ? -18.367 7.101 6.901 1.00 65.00 282 ASN A N 1
ATOM 2316 C CA . ASN A 1 282 ? -19.221 6.034 6.408 1.00 65.00 282 ASN A CA 1
ATOM 2317 C C . ASN A 1 282 ? -18.772 5.575 5.014 1.00 65.00 282 ASN A C 1
ATOM 2319 O O . ASN A 1 282 ? -18.395 6.383 4.171 1.00 65.00 282 ASN A O 1
ATOM 2323 N N . LEU A 1 283 ? -18.923 4.271 4.761 1.00 55.50 283 LEU A N 1
ATOM 2324 C CA . LEU A 1 283 ? -19.031 3.671 3.428 1.00 55.50 283 LEU A CA 1
ATOM 2325 C C . LEU A 1 283 ? -20.235 4.283 2.685 1.00 55.50 283 LEU A C 1
ATOM 2327 O O . LEU A 1 283 ? -21.283 3.663 2.544 1.00 55.50 283 LEU A O 1
ATOM 2331 N N . LEU A 1 284 ? -20.136 5.552 2.305 1.00 43.59 284 LEU A N 1
ATOM 2332 C CA . LEU A 1 284 ? -21.067 6.211 1.412 1.00 43.59 284 LEU A CA 1
ATOM 2333 C C . LEU A 1 284 ? -20.472 6.102 0.017 1.00 43.59 284 LEU A C 1
ATOM 2335 O O . LEU A 1 284 ? -19.403 6.634 -0.272 1.00 43.59 284 LEU A O 1
ATOM 2339 N N . ILE A 1 285 ? -21.184 5.357 -0.824 1.00 39.59 285 ILE A N 1
ATOM 2340 C CA . ILE A 1 285 ? -21.147 5.506 -2.272 1.00 39.59 285 ILE A CA 1
ATOM 2341 C C . ILE A 1 285 ? -21.413 6.991 -2.524 1.00 39.59 285 ILE A C 1
ATOM 2343 O O . ILE A 1 285 ? -22.514 7.462 -2.236 1.00 39.59 285 ILE A O 1
ATOM 2347 N N . PHE A 1 286 ? -20.417 7.741 -2.996 1.00 34.44 286 PHE A N 1
ATOM 2348 C CA . PHE A 1 286 ? -20.659 9.096 -3.478 1.00 34.44 286 PHE A CA 1
ATOM 2349 C C . PHE A 1 286 ? -21.635 9.006 -4.658 1.00 34.44 286 PHE A C 1
ATOM 2351 O O . PHE A 1 286 ? -21.267 8.634 -5.771 1.00 34.44 286 PHE A O 1
ATOM 2358 N N . VAL A 1 287 ? -22.905 9.323 -4.402 1.00 34.50 287 VAL A N 1
ATOM 2359 C CA . VAL A 1 287 ? -23.796 9.845 -5.437 1.00 34.50 287 VAL A CA 1
ATOM 2360 C C . VAL A 1 287 ? -23.270 11.237 -5.766 1.00 34.50 287 VAL A C 1
ATOM 2362 O O . VAL A 1 287 ? -22.990 12.030 -4.869 1.00 34.50 287 VAL A O 1
ATOM 2365 N N . ALA A 1 288 ? -23.067 11.472 -7.058 1.00 32.31 288 ALA A N 1
ATOM 2366 C CA . ALA A 1 288 ? -22.461 12.655 -7.641 1.00 32.31 288 ALA A CA 1
ATOM 2367 C C . ALA A 1 288 ? -22.865 13.971 -6.952 1.00 32.31 288 ALA A C 1
ATOM 2369 O O . ALA A 1 288 ? -24.034 14.353 -6.966 1.00 32.31 288 ALA A O 1
ATOM 2370 N N . PHE A 1 289 ? -21.879 14.728 -6.466 1.00 31.84 289 PHE A N 1
ATOM 2371 C CA . PHE A 1 289 ? -22.018 16.179 -6.387 1.00 31.84 289 PHE A CA 1
ATOM 2372 C C . PHE A 1 289 ? -21.617 16.765 -7.739 1.00 31.84 289 PHE A C 1
ATOM 2374 O O . PHE A 1 289 ? -20.536 17.311 -7.921 1.00 31.84 289 PHE A O 1
ATOM 2381 N N . SER A 1 290 ? -22.520 16.637 -8.707 1.00 33.69 290 SER A N 1
ATOM 2382 C CA . SER A 1 290 ? -22.622 17.595 -9.802 1.00 33.69 290 SER A CA 1
ATOM 2383 C C . SER A 1 290 ? -23.684 18.615 -9.401 1.00 33.69 290 SER A C 1
ATOM 2385 O O . SER A 1 290 ? -24.841 18.520 -9.806 1.00 33.69 290 SER A O 1
ATOM 2387 N N . LEU A 1 291 ? -23.299 19.575 -8.565 1.00 29.14 291 LEU A N 1
ATOM 2388 C CA . LEU A 1 291 ? -24.002 20.849 -8.472 1.00 29.14 291 LEU A CA 1
ATOM 2389 C C . LEU A 1 291 ? -23.020 21.937 -8.882 1.00 29.14 291 LEU A C 1
ATOM 2391 O O . LEU A 1 291 ? -22.289 22.500 -8.075 1.00 29.14 291 LEU A O 1
ATOM 2395 N N . LEU A 1 292 ? -23.017 22.149 -10.197 1.00 31.23 292 LEU A N 1
ATOM 2396 C CA . LEU A 1 292 ? -22.568 23.361 -10.860 1.00 31.23 292 LEU A CA 1
ATOM 2397 C C . LEU A 1 292 ? -23.140 24.588 -10.134 1.00 31.23 292 LEU A C 1
ATOM 2399 O O . LEU A 1 292 ? -24.356 24.705 -9.957 1.00 31.23 292 LEU A O 1
ATOM 2403 N N . LYS A 1 293 ? -22.253 25.509 -9.774 1.00 31.19 293 LYS A N 1
ATOM 2404 C CA . LYS A 1 293 ? -22.485 26.936 -9.975 1.00 31.19 293 LYS A CA 1
ATOM 2405 C C . LYS A 1 293 ? -21.458 27.428 -10.977 1.00 31.19 293 LYS A C 1
ATOM 2407 O O . LYS A 1 293 ? -20.308 26.945 -10.888 1.00 31.19 293 LYS A O 1
#

pLDDT: mean 86.17, std 19.49, range [29.14, 98.62]

Radius of gyration: 21.01 Å; chains: 1; bounding box: 54×44×56 Å

Organism: NCBI:txid1797724

Sequence (293 aa):
MYLKIAEVNADPTAHGYKSKKYGRKERKSSYKRIFKTLGDYSFDAYQKALVDPTIKKFKNPKELLIIDELAINNNNISHTERLGLLLKDGKQYQLSPLGKKYFNNEVVFEELFKNQMLKYFSIESDKDGKRILFPYRACLKLLLNLKSINFIEFVFGIYSMIDSSSESIVEALEGISHLRDSYPNIEITNKSNKKKVLDELNEYFETNYSITDVWEKKTTVNNQFIYFRNHLSLLKDLIEVDTKSIKLIPNKEGQLRTLLSKDEALENEENESNLKEVYCGNLLIFVAFSLLK

Secondary structure (DSSP, 8-state):
--HHHHHHHH-S--S-------TTS--SS-PPP----S-SS-HHHIIIIIIHHHHTT-SSTT--EEHHHH-SSSSHHHHHHHTT-EEEETTEEEE-HHHHHHHTT-S-HHHHHHHHHHH--EEEEETTEEEEE-HHHHHHHHHHHHSEEEHHHHHHHTTT-S---HHHHHHHHHHHHHHHHH-TTGGG--TTTHHHHHHHHHHHTT----HHHHHSSSSHHHHHHHHHHHHHTT-TTTEEE-SSEEEEPTT-HHHHHHHHHTTGGGGG---HHHHHHHHHS------------